Protein AF-0000000066991655 (afdb_homodimer)

pLDDT: mean 93.49, std 10.78, range [26.39, 98.94]

Nearest PDB structures (foldseek):
  6ypb-assembly1_A  TM=9.536E-01  e=1.084E-10  Rosa hybrid cultivar
  1vcd-assembly1_A  TM=8.031E-01  e=1.150E-08  Thermus thermophilus HB8
  1sz3-assembly1_B  TM=7.503E-01  e=1.222E-08  Deinococcus radiodurans
  1soi-assembly1_A-2  TM=7.439E-01  e=1.222E-08  Deinococcus radiodurans
  1sjy-assembly1_A-2  TM=7.226E-01  e=1.469E-08  Deinococcus radiodurans

Foldseek 3Di:
DPPPQADAFEKEFEFEAAPVGWGKWWAWADVLGQAIGGQIGGDDPPDDSQRRNQVSQCQAWVFRKGWDAFQDWFWFDPDPRYTYIYTYTYIYGPDNVDGTDGNDVNTTDDIDTGHPVRLVVLCVDVVSCSNHDRRVVRCCVVCVPNSVSD/DPPPQADAFEKEFEFEAAPVGWGKWWAWADVLGQAIGGQIGGDDPPDDSQRRNQVSQCQAWVFRKGWDAFQDWFWFDPDPRYTYIYTYTYIYTPDNVDGTDGNDVNTTDDIDTGHPVRLVVLCVDVVSCSNHDRRVVRCCVVCVPNSVSD

Solvent-accessible surface area (backbone atoms only — not comparable to full-atom values): 15926 Å² total; per-residue (Å²): 126,84,74,73,69,70,64,32,36,42,34,29,32,23,44,39,42,52,97,86,62,26,28,45,30,26,29,36,37,66,93,66,50,63,8,37,38,52,42,40,46,70,50,52,64,84,55,49,70,51,56,39,24,28,51,30,29,29,60,46,22,64,40,60,47,46,55,75,46,79,58,50,73,34,81,37,69,79,47,88,79,39,29,33,40,35,40,34,27,37,28,34,55,73,52,78,84,66,68,68,43,63,61,39,69,82,48,33,44,68,60,43,79,38,41,67,68,55,54,52,51,43,48,71,35,91,69,14,66,68,38,34,32,64,60,57,51,45,42,45,70,78,29,81,65,51,72,74,63,106,126,83,72,72,67,70,64,32,33,44,32,28,31,24,45,37,42,51,97,86,62,25,29,46,30,26,29,35,37,66,91,64,51,63,9,38,38,52,42,41,46,72,49,52,64,84,56,49,70,52,56,39,26,29,49,30,28,29,60,44,22,64,39,59,48,44,56,73,47,79,58,48,73,33,82,37,67,80,49,88,77,40,28,32,40,36,38,34,28,37,27,34,53,74,52,78,84,66,68,67,43,63,60,39,68,81,48,32,44,68,60,42,79,40,40,67,68,56,55,52,50,44,47,71,36,91,69,15,66,70,40,33,32,65,58,58,51,46,42,45,70,77,29,80,65,50,72,74,63,105

Secondary structure (DSSP, 8-state):
--------EEEEEEEEE-TTS-EEEEEE-STTTT-EE-SEEEPPTT--HHHHHHHHHHHHH---EEEEEEEEEEEEEEETTEEEEEEEEEEEESSTT-----S-TTTEEEEEEE-HHHHHHHHHSTTGGGGB-HHHHHHHHH-TTGGGG-/--------EEEEEEEEE-TTS-EEEEEE-STTTT-EE-SEEEPPTT--HHHHHHHHHHHHH---EEEEEEEEEEEEEEETTEEEEEEEEEEEESSTT-----S-TTTEEEEEEE-HHHHHHHHHSTTGGGGB-HHHHHHHHH-TTGGGG-

Structure (mmCIF, N/CA/C/O backbone):
data_AF-0000000066991655-model_v1
#
loop_
_entity.id
_entity.type
_entity.pdbx_description
1 polymer 'Nudix hydrolase 1'
#
loop_
_atom_site.group_PDB
_atom_site.id
_atom_site.type_symbol
_atom_site.label_atom_id
_atom_site.label_alt_id
_atom_site.label_comp_id
_atom_site.label_asym_id
_atom_site.label_entity_id
_atom_site.label_seq_id
_atom_site.pdbx_PDB_ins_code
_atom_site.Cartn_x
_atom_site.Cartn_y
_atom_site.Cartn_z
_atom_site.occupancy
_atom_site.B_iso_or_equiv
_atom_site.auth_seq_id
_atom_site.auth_comp_id
_atom_site.auth_asym_id
_atom_site.auth_atom_id
_atom_site.pdbx_PDB_model_num
ATOM 1 N N . MET A 1 1 ? 25.828 12.961 -13.18 1 26.47 1 MET A N 1
ATOM 2 C CA . MET A 1 1 ? 24.688 12.078 -13.469 1 26.47 1 MET A CA 1
ATOM 3 C C . MET A 1 1 ? 23.859 11.836 -12.211 1 26.47 1 MET A C 1
ATOM 5 O O . MET A 1 1 ? 24.359 11.312 -11.219 1 26.47 1 MET A O 1
ATOM 9 N N . THR A 1 2 ? 23 12.641 -11.727 1 36.84 2 THR A N 1
ATOM 10 C CA . THR A 1 2 ? 22.391 12.703 -10.406 1 36.84 2 THR A CA 1
ATOM 11 C C . THR A 1 2 ? 21.875 11.336 -9.984 1 36.84 2 THR A C 1
ATOM 13 O O . THR A 1 2 ? 21.016 10.75 -10.656 1 36.84 2 THR A O 1
ATOM 16 N N . ILE A 1 3 ? 22.625 10.484 -9.531 1 40.75 3 ILE A N 1
ATOM 17 C CA . ILE A 1 3 ? 22.422 9.109 -9.102 1 40.75 3 ILE A CA 1
ATOM 18 C C . ILE A 1 3 ? 21.031 8.969 -8.469 1 40.75 3 ILE A C 1
ATOM 20 O O . ILE A 1 3 ? 20.734 9.625 -7.469 1 40.75 3 ILE A O 1
ATOM 24 N N . GLN A 1 4 ? 20.094 8.977 -9.297 1 52.12 4 GLN A N 1
ATOM 25 C CA . GLN A 1 4 ? 18.75 8.828 -8.742 1 52.12 4 GLN A CA 1
ATOM 26 C C . GLN A 1 4 ? 18.688 7.641 -7.785 1 52.12 4 GLN A C 1
ATOM 28 O O . GLN A 1 4 ? 19.031 6.516 -8.148 1 52.12 4 GLN A O 1
ATOM 33 N N . SER A 1 5 ? 18.906 7.867 -6.523 1 66.25 5 SER A N 1
ATOM 34 C CA . SER A 1 5 ? 18.812 6.883 -5.449 1 66.25 5 SER A CA 1
ATOM 35 C C . SER A 1 5 ? 17.641 5.945 -5.652 1 66.25 5 SER A C 1
ATOM 37 O O . SER A 1 5 ? 16.609 6.352 -6.191 1 66.25 5 SER A O 1
ATOM 39 N N . PRO A 1 6 ? 17.953 4.699 -5.594 1 75.69 6 PRO A N 1
ATOM 40 C CA . PRO A 1 6 ? 16.859 3.734 -5.762 1 75.69 6 PRO A CA 1
ATOM 41 C C . PRO A 1 6 ? 15.625 4.102 -4.953 1 75.69 6 PRO A C 1
ATOM 43 O O . PRO A 1 6 ? 15.734 4.723 -3.893 1 75.69 6 PRO A O 1
ATOM 46 N N . ALA A 1 7 ? 14.609 3.98 -5.574 1 91.56 7 ALA A N 1
ATOM 47 C CA . ALA A 1 7 ? 13.344 4.254 -4.902 1 91.56 7 ALA A CA 1
ATOM 48 C C . ALA A 1 7 ? 12.578 2.961 -4.621 1 91.56 7 ALA A C 1
ATOM 50 O O . ALA A 1 7 ? 12.773 1.958 -5.312 1 91.56 7 ALA A O 1
ATOM 51 N N . VAL A 1 8 ? 11.82 2.996 -3.514 1 97.38 8 VAL A N 1
ATOM 52 C CA . VAL A 1 8 ? 10.922 1.884 -3.209 1 97.38 8 VAL A CA 1
ATOM 53 C C . VAL A 1 8 ? 9.891 1.733 -4.32 1 97.38 8 VAL A C 1
ATOM 55 O O . VAL A 1 8 ? 9.281 2.719 -4.754 1 97.38 8 VAL A O 1
ATOM 58 N N . ARG A 1 9 ? 9.711 0.5 -4.777 1 96.94 9 ARG A N 1
ATOM 59 C CA . ARG A 1 9 ? 8.781 0.218 -5.871 1 96.94 9 ARG A CA 1
ATOM 60 C C . ARG A 1 9 ? 7.504 -0.429 -5.348 1 96.94 9 ARG A C 1
ATOM 62 O O . ARG A 1 9 ? 7.43 -0.812 -4.18 1 96.94 9 ARG A O 1
ATOM 69 N N . VAL A 1 10 ? 6.508 -0.5 -6.23 1 98.62 10 VAL A N 1
ATOM 70 C CA . VAL A 1 10 ? 5.227 -1.085 -5.859 1 98.62 10 VAL A CA 1
ATOM 71 C C . VAL A 1 10 ? 4.965 -2.332 -6.703 1 98.62 10 VAL A C 1
ATOM 73 O O . VAL A 1 10 ? 5.023 -2.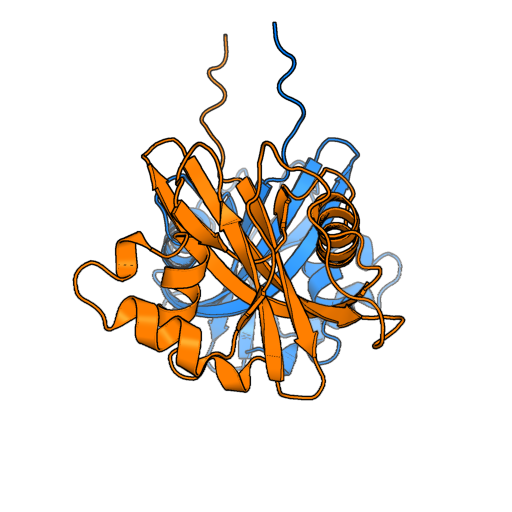281 -7.934 1 98.62 10 VAL A O 1
ATOM 76 N N . GLY A 1 11 ? 4.754 -3.436 -6.035 1 98.38 11 GLY A N 1
ATOM 77 C CA . GLY A 1 11 ? 4.27 -4.652 -6.672 1 98.38 11 GLY A CA 1
ATOM 78 C C . GLY A 1 11 ? 2.824 -4.965 -6.34 1 98.38 11 GLY A C 1
ATOM 79 O O . GLY A 1 11 ? 2.307 -4.523 -5.312 1 98.38 11 GLY A O 1
ATOM 80 N N . VAL A 1 12 ? 2.209 -5.691 -7.199 1 98.88 12 VAL A N 1
ATOM 81 C CA . VAL A 1 12 ? 0.844 -6.16 -6.988 1 98.88 12 VAL A CA 1
ATOM 82 C C . VAL A 1 12 ? 0.795 -7.684 -7.113 1 98.88 12 VAL A C 1
ATOM 84 O O . VAL A 1 12 ? 1.396 -8.258 -8.023 1 98.88 12 VAL A O 1
ATOM 87 N N . ALA A 1 13 ? 0.224 -8.305 -6.176 1 98.88 13 ALA A N 1
ATOM 88 C CA . ALA A 1 13 ? -0.054 -9.742 -6.203 1 98.88 13 ALA A CA 1
ATOM 89 C C . ALA A 1 13 ? -1.557 -10.008 -6.25 1 98.88 13 ALA A C 1
ATOM 91 O O . ALA A 1 13 ? -2.32 -9.43 -5.473 1 98.88 13 ALA A O 1
ATOM 92 N N . ALA A 1 14 ? -2.004 -10.812 -7.141 1 98.88 14 ALA A N 1
ATOM 93 C CA . ALA A 1 14 ? -3.414 -11.156 -7.301 1 98.88 14 ALA A CA 1
ATOM 94 C C . ALA A 1 14 ? -3.748 -12.461 -6.57 1 98.88 14 ALA A C 1
ATOM 96 O O . ALA A 1 14 ? -3.191 -13.516 -6.879 1 98.88 14 ALA A O 1
ATOM 97 N N . LEU A 1 15 ? -4.582 -12.383 -5.613 1 98.81 15 LEU A N 1
ATOM 98 C CA . LEU A 1 15 ? -5.117 -13.555 -4.93 1 98.81 15 LEU A CA 1
ATOM 99 C C . LEU A 1 15 ? -6.375 -14.062 -5.625 1 98.81 15 LEU A C 1
ATOM 101 O O . LEU A 1 15 ? -7.488 -13.68 -5.258 1 98.81 15 LEU A O 1
ATOM 105 N N . VAL A 1 16 ? -6.18 -14.891 -6.594 1 98.69 16 VAL A N 1
ATOM 106 C CA . VAL A 1 16 ? -7.293 -15.453 -7.352 1 98.69 16 VAL A CA 1
ATOM 107 C C . VAL A 1 16 ? -7.855 -16.672 -6.617 1 98.69 16 VAL A C 1
ATOM 109 O O . VAL A 1 16 ? -7.234 -17.734 -6.59 1 98.69 16 VAL A O 1
ATOM 112 N N . LYS A 1 17 ? -9.008 -16.5 -6.156 1 96.56 17 LYS A N 1
ATOM 113 C CA . LYS A 1 17 ? -9.609 -17.5 -5.285 1 96.56 17 LYS A CA 1
ATOM 114 C C . LYS A 1 17 ? -10.656 -18.312 -6.031 1 96.56 17 LYS A C 1
ATOM 116 O O . LYS A 1 17 ? -11.367 -17.797 -6.887 1 96.56 17 LYS A O 1
ATOM 121 N N . ASP A 1 18 ? -10.789 -19.609 -5.711 1 94.19 18 ASP A N 1
ATOM 122 C CA . ASP A 1 18 ? -11.875 -20.438 -6.242 1 94.19 18 ASP A CA 1
ATOM 123 C C . ASP A 1 18 ? -12.945 -20.688 -5.184 1 94.19 18 ASP A C 1
ATOM 125 O O . ASP A 1 18 ? -12.875 -20.141 -4.082 1 94.19 18 ASP A O 1
ATOM 129 N N . ALA A 1 19 ? -13.914 -21.484 -5.559 1 90.75 19 ALA A N 1
ATOM 130 C CA . ALA A 1 19 ? -15.078 -21.703 -4.703 1 90.75 19 ALA A CA 1
ATOM 131 C C . ALA A 1 19 ? -14.695 -22.469 -3.439 1 90.75 19 ALA A C 1
ATOM 133 O O . ALA A 1 19 ? -15.391 -22.391 -2.422 1 90.75 19 ALA A O 1
ATOM 134 N N . GLN A 1 20 ? -13.602 -23.188 -3.463 1 91.25 20 GLN A N 1
ATOM 135 C CA . GLN A 1 20 ? -13.164 -23.984 -2.318 1 91.25 20 GLN A CA 1
ATOM 136 C C . GLN A 1 20 ? -12.211 -23.188 -1.428 1 91.25 20 GLN A C 1
ATOM 138 O O . GLN A 1 20 ? -11.766 -23.688 -0.391 1 91.25 20 GLN A O 1
ATOM 143 N N . GLY A 1 21 ? -11.906 -21.984 -1.812 1 92.44 21 GLY A N 1
ATOM 144 C CA . GLY A 1 21 ? -11.031 -21.141 -1.015 1 92.44 21 GLY A CA 1
ATOM 145 C C . GLY A 1 21 ? -9.562 -21.297 -1.368 1 92.44 21 GLY A C 1
ATOM 146 O O . GLY A 1 21 ? -8.695 -20.75 -0.692 1 92.44 21 GLY A O 1
ATOM 147 N N . ARG A 1 22 ? -9.297 -22.062 -2.42 1 96.19 22 ARG A N 1
ATOM 148 C CA . ARG A 1 22 ? -7.914 -22.203 -2.859 1 96.19 22 ARG A CA 1
ATOM 149 C C . ARG A 1 22 ? -7.473 -21.016 -3.701 1 96.19 22 ARG A C 1
ATOM 151 O O . ARG A 1 22 ? -8.305 -20.297 -4.254 1 96.19 22 ARG A O 1
ATOM 158 N N . LEU A 1 23 ? -6.156 -20.828 -3.762 1 98.12 23 LEU A N 1
ATOM 159 C CA . LEU A 1 23 ? -5.578 -19.703 -4.484 1 98.12 23 LEU A CA 1
ATOM 160 C C . LEU A 1 23 ? -4.656 -20.188 -5.598 1 98.12 23 LEU A C 1
ATOM 162 O O . LEU A 1 23 ? -3.973 -21.203 -5.449 1 98.12 23 LEU A O 1
ATOM 166 N N . VAL A 1 24 ? -4.609 -19.438 -6.699 1 98.44 24 VAL A N 1
ATOM 167 C CA . VAL A 1 24 ? -3.689 -19.734 -7.793 1 98.44 24 VAL A CA 1
ATOM 168 C C . VAL A 1 24 ? -2.27 -19.344 -7.398 1 98.44 24 VAL A C 1
ATOM 170 O O . VAL A 1 24 ? -2.006 -18.172 -7.086 1 98.44 24 VAL A O 1
ATOM 173 N N . MET A 1 25 ? -1.39 -20.25 -7.445 1 98 25 MET A N 1
ATOM 174 C CA . MET A 1 25 ? 0.025 -20 -7.191 1 98 25 MET A CA 1
ATOM 175 C C . MET A 1 25 ? 0.9 -20.734 -8.195 1 98 25 MET A C 1
ATOM 177 O O . MET A 1 25 ? 0.491 -21.766 -8.742 1 98 25 MET A O 1
ATOM 181 N N . GLY A 1 26 ? 2.041 -20.156 -8.422 1 96.38 26 GLY A N 1
ATOM 182 C CA . GLY A 1 26 ? 3.049 -20.781 -9.266 1 96.38 26 GLY A CA 1
ATOM 183 C C . GLY A 1 26 ? 4.465 -20.562 -8.766 1 96.38 26 GLY A C 1
ATOM 184 O O . GLY A 1 26 ? 4.684 -19.781 -7.828 1 96.38 26 GLY A O 1
ATOM 185 N N . VAL A 1 27 ? 5.363 -21.281 -9.367 1 94.06 27 VAL A N 1
ATOM 186 C CA . VAL A 1 27 ? 6.766 -21.203 -8.977 1 94.06 27 VAL A CA 1
ATOM 187 C C . VAL A 1 27 ? 7.504 -20.219 -9.883 1 94.06 27 VAL A C 1
ATOM 189 O O . VAL A 1 27 ? 7.414 -20.312 -11.109 1 94.06 27 VAL A O 1
ATOM 192 N N . ARG A 1 28 ? 8.125 -19.266 -9.227 1 91.94 28 ARG A N 1
ATOM 193 C CA . ARG A 1 28 ? 8.922 -18.297 -9.969 1 91.94 28 ARG A CA 1
ATOM 194 C C . ARG A 1 28 ? 10.086 -18.969 -10.688 1 91.94 28 ARG A C 1
ATOM 196 O O . ARG A 1 28 ? 10.68 -19.922 -10.164 1 91.94 28 ARG A O 1
ATOM 203 N N . LYS A 1 29 ? 10.336 -18.359 -11.852 1 89.25 29 LYS A N 1
ATOM 204 C CA . LYS A 1 29 ? 11.57 -18.719 -12.547 1 89.25 29 LYS A CA 1
ATOM 205 C C . LYS A 1 29 ? 12.547 -17.547 -12.586 1 89.25 29 LYS A C 1
ATOM 207 O O . LYS A 1 29 ? 12.156 -16.406 -12.328 1 89.25 29 LYS A O 1
ATOM 212 N N . GLY A 1 30 ? 13.883 -17.828 -12.586 1 80.94 30 GLY A N 1
ATOM 213 C CA . GLY A 1 30 ? 14.875 -16.766 -12.555 1 80.94 30 GLY A CA 1
ATOM 214 C C . GLY A 1 30 ? 15.297 -16.375 -11.148 1 80.94 30 GLY A C 1
ATOM 215 O O . GLY A 1 30 ? 15.492 -17.25 -10.297 1 80.94 30 GLY A O 1
ATOM 216 N N . HIS A 1 31 ? 15.43 -14.93 -10.914 1 69.81 31 HIS A N 1
ATOM 217 C CA . HIS A 1 31 ? 15.781 -14.469 -9.578 1 69.81 31 HIS A CA 1
ATOM 218 C C . HIS A 1 31 ? 14.727 -14.891 -8.555 1 69.81 31 HIS A C 1
ATOM 220 O O . HIS A 1 31 ? 13.555 -14.547 -8.695 1 69.81 31 HIS A O 1
ATOM 226 N N . GLY A 1 32 ? 15.086 -15.664 -7.531 1 71.88 32 GLY A N 1
ATOM 227 C CA . GLY A 1 32 ? 14.164 -16.281 -6.594 1 71.88 32 GLY A CA 1
ATOM 228 C C . GLY A 1 32 ? 13.602 -17.594 -7.09 1 71.88 32 GLY A C 1
ATOM 229 O O . GLY A 1 32 ? 12.555 -18.047 -6.625 1 71.88 32 GLY A O 1
ATOM 230 N N . ALA A 1 33 ? 14.242 -18.125 -8.023 1 80 33 ALA A N 1
ATOM 231 C CA . ALA A 1 33 ? 13.805 -19.359 -8.664 1 80 33 ALA A CA 1
ATOM 232 C C . ALA A 1 33 ? 13.508 -20.453 -7.625 1 80 33 ALA A C 1
ATOM 234 O O . ALA A 1 33 ? 14.258 -20.594 -6.652 1 80 33 ALA A O 1
ATOM 235 N N . GLY A 1 34 ? 12.359 -21.016 -7.883 1 90.25 34 GLY A N 1
ATOM 236 C CA . GLY A 1 34 ? 11.953 -22.109 -7.02 1 90.25 34 GLY A CA 1
ATOM 237 C C . GLY A 1 34 ? 11.016 -21.672 -5.91 1 90.25 34 GLY A C 1
ATOM 238 O O . GLY A 1 34 ? 10.641 -22.484 -5.055 1 90.25 34 GLY A O 1
ATOM 239 N N . GLN A 1 35 ? 10.641 -20.406 -5.918 1 94.75 35 GLN A N 1
ATOM 240 C CA . GLN A 1 35 ? 9.773 -19.906 -4.859 1 94.75 35 GLN A CA 1
ATOM 241 C C . GLN A 1 35 ? 8.328 -19.781 -5.344 1 94.75 35 GLN A C 1
ATOM 243 O O . GLN A 1 35 ? 8.086 -19.344 -6.477 1 94.75 35 GLN A O 1
ATOM 248 N N . TRP A 1 36 ? 7.418 -20.188 -4.516 1 95.44 36 TRP A N 1
ATOM 249 C CA . TRP A 1 36 ? 5.996 -20.031 -4.809 1 95.44 36 TRP A CA 1
ATOM 250 C C . TRP A 1 36 ? 5.562 -18.578 -4.699 1 95.44 36 TRP A C 1
ATOM 252 O O . TRP A 1 36 ? 5.98 -17.875 -3.781 1 95.44 36 TRP A O 1
ATOM 262 N N . GLN A 1 37 ? 4.734 -18.203 -5.594 1 96.88 37 GLN A N 1
ATOM 263 C CA . GLN A 1 37 ? 4.207 -16.844 -5.598 1 96.88 37 GLN A CA 1
ATOM 264 C C . GLN A 1 37 ? 2.807 -16.797 -6.211 1 96.88 37 GLN A C 1
ATOM 266 O O . GLN A 1 37 ? 2.385 -17.75 -6.875 1 96.88 37 GLN A O 1
ATOM 271 N N . PHE A 1 38 ? 2.07 -15.727 -5.949 1 98.38 38 PHE A N 1
ATOM 272 C CA . PHE A 1 38 ? 0.827 -15.414 -6.648 1 98.38 38 PHE A CA 1
ATOM 273 C C . PHE A 1 38 ? 1.109 -14.758 -7.992 1 98.38 38 PHE A C 1
ATOM 275 O O . PHE A 1 38 ? 2.189 -14.203 -8.203 1 98.38 38 PHE A O 1
ATOM 282 N N . PRO A 1 39 ? 0.168 -14.883 -8.977 1 98.5 39 PRO A N 1
ATOM 283 C CA . PRO A 1 39 ? 0.319 -14.008 -10.141 1 98.5 39 PRO A CA 1
ATOM 284 C C . PRO A 1 39 ? 0.444 -12.531 -9.766 1 98.5 39 PRO A C 1
ATOM 286 O O . PRO A 1 39 ? -0.173 -12.086 -8.797 1 98.5 39 PRO A O 1
ATOM 289 N N . GLY A 1 40 ? 1.162 -11.812 -10.484 1 98.44 40 GLY A N 1
ATOM 290 C CA . GLY A 1 40 ? 1.353 -10.406 -10.164 1 98.44 40 GLY A CA 1
ATOM 291 C C . GLY A 1 40 ? 2.547 -9.789 -10.867 1 98.44 40 GLY A C 1
ATOM 292 O O . GLY A 1 40 ? 3.16 -10.422 -11.734 1 98.44 40 GLY A O 1
ATOM 293 N N . GLY A 1 41 ? 2.836 -8.562 -10.57 1 97.62 41 GLY A N 1
ATOM 294 C CA . GLY A 1 41 ? 3.924 -7.812 -11.18 1 97.62 41 GLY A CA 1
ATOM 295 C C . GLY A 1 41 ? 3.982 -6.367 -10.727 1 97.62 41 GLY A C 1
ATOM 296 O O . GLY A 1 41 ? 3.342 -5.992 -9.742 1 97.62 41 GLY A O 1
ATOM 297 N N . HIS A 1 42 ? 4.766 -5.637 -11.445 1 97.81 42 HIS A N 1
ATOM 298 C CA . HIS A 1 42 ? 4.949 -4.23 -11.102 1 97.81 42 HIS A CA 1
ATOM 299 C C . HIS A 1 42 ? 3.711 -3.412 -11.453 1 97.81 42 HIS A C 1
ATOM 301 O O . HIS A 1 42 ? 3.111 -3.609 -12.508 1 97.81 42 HIS A O 1
ATOM 307 N N . LEU A 1 43 ? 3.355 -2.504 -10.547 1 98.44 43 LEU A N 1
ATOM 308 C CA . LEU A 1 43 ? 2.352 -1.499 -10.875 1 98.44 43 LEU A CA 1
ATOM 309 C C . LEU A 1 43 ? 2.891 -0.514 -11.906 1 98.44 43 LEU A C 1
ATOM 311 O O . LEU A 1 43 ? 3.996 0.012 -11.758 1 98.44 43 LEU A O 1
ATOM 315 N N . GLU A 1 44 ? 2.162 -0.277 -12.953 1 97.56 44 GLU A N 1
ATOM 316 C CA . GLU A 1 44 ? 2.594 0.633 -14.008 1 97.56 44 GLU A CA 1
ATOM 317 C C . GLU A 1 44 ? 2.016 2.031 -13.797 1 97.56 44 GLU A C 1
ATOM 319 O O . GLU A 1 44 ? 0.939 2.184 -13.219 1 97.56 44 GLU A O 1
ATOM 324 N N . MET A 1 45 ? 2.691 2.984 -14.352 1 97.69 45 MET A N 1
ATOM 325 C CA . MET A 1 45 ? 2.262 4.375 -14.258 1 97.69 45 MET A CA 1
ATOM 326 C C . MET A 1 45 ? 0.839 4.543 -14.781 1 97.69 45 MET A C 1
ATOM 328 O O . MET A 1 45 ? 0.5 4.016 -15.844 1 97.69 45 MET A O 1
ATOM 332 N N . GLY A 1 46 ? -0.023 5.281 -13.969 1 97.75 46 GLY A N 1
ATOM 333 C CA . GLY A 1 46 ? -1.371 5.617 -14.398 1 97.75 46 GLY A CA 1
ATOM 334 C C . GLY A 1 46 ? -2.371 4.504 -14.156 1 97.75 46 GLY A C 1
ATOM 335 O O . GLY A 1 46 ? -3.58 4.707 -14.281 1 97.75 46 GLY A O 1
ATOM 336 N N . GLU A 1 47 ? -1.897 3.381 -13.727 1 97.38 47 GLU A N 1
ATOM 337 C CA . GLU A 1 47 ? -2.705 2.18 -13.531 1 97.38 47 GLU A CA 1
ATOM 338 C C . GLU A 1 47 ? -3.162 2.055 -12.078 1 97.38 47 GLU A C 1
ATOM 340 O O . GLU A 1 47 ? -2.412 2.377 -11.156 1 97.38 47 GLU A O 1
ATOM 345 N N . SER A 1 48 ? -4.48 1.655 -11.867 1 98.44 48 SER A N 1
ATOM 346 C CA . SER A 1 48 ? -4.863 1.28 -10.508 1 98.44 48 SER A CA 1
ATOM 347 C C . SER A 1 48 ? -4.305 -0.09 -10.133 1 98.44 48 SER A C 1
ATOM 349 O O . SER A 1 48 ? -3.99 -0.896 -11.016 1 98.44 48 SER A O 1
ATOM 351 N N . TYR A 1 49 ? -4.172 -0.326 -8.836 1 98.69 49 TYR A N 1
ATOM 352 C CA . TYR A 1 49 ? -3.66 -1.635 -8.438 1 98.69 49 TYR A CA 1
ATOM 353 C C . TYR A 1 49 ? -4.691 -2.725 -8.703 1 98.69 49 TYR A C 1
ATOM 355 O O . TYR A 1 49 ? -4.34 -3.9 -8.836 1 98.69 49 TYR A O 1
ATOM 363 N N . LEU A 1 50 ? -5.984 -2.418 -8.789 1 98.88 50 LEU A N 1
ATOM 364 C CA . LEU A 1 50 ? -6.984 -3.389 -9.219 1 98.88 50 LEU A CA 1
ATOM 365 C C . LEU A 1 50 ? -6.777 -3.771 -10.68 1 98.88 50 LEU A C 1
ATOM 367 O O . LEU A 1 50 ? -6.742 -4.957 -11.016 1 98.88 50 LEU A O 1
ATOM 371 N N . ALA A 1 51 ? -6.613 -2.777 -11.531 1 98.81 51 ALA A N 1
ATOM 372 C CA . ALA A 1 51 ? -6.367 -3.02 -12.945 1 98.81 51 ALA A CA 1
ATOM 373 C C . ALA A 1 51 ? -5.066 -3.791 -13.156 1 98.81 51 ALA A C 1
ATOM 375 O O . ALA A 1 51 ? -4.984 -4.652 -14.031 1 98.81 51 ALA A O 1
ATOM 376 N N . CYS A 1 52 ? -4.059 -3.426 -12.406 1 98.88 52 CYS A N 1
ATOM 377 C CA . CYS A 1 52 ? -2.783 -4.125 -12.477 1 98.88 52 CYS A CA 1
ATOM 378 C C . CYS A 1 52 ? -2.957 -5.609 -12.18 1 98.88 52 CYS A C 1
ATOM 380 O O . CYS A 1 52 ? -2.414 -6.461 -12.891 1 98.88 52 CYS A O 1
ATOM 382 N N . ALA A 1 53 ? -3.723 -5.938 -11.078 1 98.94 53 ALA A N 1
ATOM 383 C CA . ALA A 1 53 ? -3.975 -7.328 -10.719 1 98.94 53 ALA A CA 1
ATOM 384 C C . ALA A 1 53 ? -4.637 -8.086 -11.867 1 98.94 53 ALA A C 1
ATOM 386 O O . ALA A 1 53 ? -4.238 -9.203 -12.195 1 98.94 53 ALA A O 1
ATOM 387 N N . GLU A 1 54 ? -5.574 -7.457 -12.453 1 98.94 54 GLU A N 1
ATOM 388 C CA . GLU A 1 54 ? -6.289 -8.078 -13.562 1 98.94 54 GLU A CA 1
ATOM 389 C C . GLU A 1 54 ? -5.371 -8.273 -14.773 1 98.94 54 GLU A C 1
ATOM 391 O O . GLU A 1 54 ? -5.332 -9.359 -15.359 1 98.94 54 GLU A O 1
ATOM 396 N N . ARG A 1 55 ? -4.637 -7.223 -15.109 1 98.81 55 ARG A N 1
ATOM 397 C CA . ARG A 1 55 ? -3.74 -7.273 -16.266 1 98.81 55 ARG A CA 1
ATOM 398 C C . ARG A 1 55 ? -2.67 -8.344 -16.078 1 98.81 55 ARG A C 1
ATOM 400 O O . ARG A 1 55 ? -2.477 -9.195 -16.938 1 98.81 55 ARG A O 1
ATOM 407 N N . GLU A 1 56 ? -1.963 -8.32 -14.969 1 98.69 56 GLU A N 1
ATOM 408 C CA . GLU A 1 56 ? -0.876 -9.258 -14.703 1 98.69 56 GLU A CA 1
ATOM 409 C C . GLU A 1 56 ? -1.39 -10.695 -14.656 1 98.69 56 GLU A C 1
ATOM 411 O O . GLU A 1 56 ? -0.703 -11.617 -15.094 1 98.69 56 GLU A O 1
ATOM 416 N N . THR A 1 57 ? -2.578 -10.914 -14.039 1 98.81 57 THR A N 1
ATOM 417 C CA . THR A 1 57 ? -3.16 -12.258 -14 1 98.81 57 THR A CA 1
ATOM 418 C C . THR A 1 57 ? -3.414 -12.781 -15.414 1 98.81 57 THR A C 1
ATOM 420 O O . THR A 1 57 ? -3.08 -13.922 -15.727 1 98.81 57 THR A O 1
ATOM 423 N N . LEU A 1 58 ? -3.979 -11.906 -16.219 1 98.81 58 LEU A N 1
ATOM 424 C CA . LEU A 1 58 ? -4.234 -12.297 -17.609 1 98.81 58 LEU A CA 1
ATOM 425 C C . LEU A 1 58 ? -2.934 -12.609 -18.328 1 98.81 58 LEU A C 1
ATOM 427 O O . LEU A 1 58 ? -2.818 -13.641 -19 1 98.81 58 LEU A O 1
ATOM 431 N N . GLU A 1 59 ? -1.948 -11.742 -18.219 1 98.56 59 GLU A N 1
ATOM 432 C CA . GLU A 1 59 ? -0.667 -11.875 -18.906 1 98.56 59 GLU A CA 1
ATOM 433 C C . GLU A 1 59 ? 0.056 -13.148 -18.484 1 98.56 59 GLU A C 1
ATOM 435 O O . GLU A 1 59 ? 0.68 -13.812 -19.312 1 98.56 59 GLU A O 1
ATOM 440 N N . GLU A 1 60 ? -0.045 -13.5 -17.234 1 98.44 60 GLU A N 1
ATOM 441 C CA . GLU A 1 60 ? 0.791 -14.578 -16.719 1 98.44 60 GLU A CA 1
ATOM 442 C C . GLU A 1 60 ? 0.044 -15.906 -16.719 1 98.44 60 GLU A C 1
ATOM 444 O O . GLU A 1 60 ? 0.66 -16.969 -16.828 1 98.44 60 GLU A O 1
ATOM 449 N N . THR A 1 61 ? -1.331 -15.922 -16.625 1 98.56 61 THR A N 1
ATOM 450 C CA . THR A 1 61 ? -2.061 -17.156 -16.375 1 98.56 61 THR A CA 1
ATOM 451 C C . THR A 1 61 ? -3.137 -17.375 -17.438 1 98.56 61 THR A C 1
ATOM 453 O O . THR A 1 61 ? -3.732 -18.453 -17.516 1 98.56 61 THR A O 1
ATOM 456 N N . GLY A 1 62 ? -3.461 -16.328 -18.203 1 98.56 62 GLY A N 1
ATOM 457 C CA . GLY A 1 62 ? -4.547 -16.406 -19.172 1 98.56 62 GLY A CA 1
ATOM 458 C C . GLY A 1 62 ? -5.918 -16.25 -18.531 1 98.56 62 GLY A C 1
ATOM 459 O O . GLY A 1 62 ? -6.922 -16.172 -19.25 1 98.56 62 GLY A O 1
ATOM 460 N N . LEU A 1 63 ? -6.016 -16.172 -17.266 1 98.62 63 LEU A N 1
ATOM 461 C CA . LEU A 1 63 ? -7.297 -16.016 -16.578 1 98.62 63 LEU A CA 1
ATOM 462 C C . LEU A 1 63 ? -7.824 -14.586 -16.719 1 98.62 63 LEU A C 1
ATOM 464 O O . LEU A 1 63 ? -7.066 -13.625 -16.578 1 98.62 63 LEU A O 1
ATOM 468 N N . VAL A 1 64 ? -9.031 -14.5 -17.062 1 98.75 64 VAL A N 1
ATOM 469 C CA . VAL A 1 64 ? -9.734 -13.227 -16.953 1 98.75 64 VAL A CA 1
ATOM 470 C C . VAL A 1 64 ? -10.398 -13.133 -15.57 1 98.75 64 VAL A C 1
ATOM 472 O O . VAL A 1 64 ? -11.266 -13.938 -15.234 1 98.75 64 VAL A O 1
ATOM 475 N N . VAL A 1 65 ? -9.992 -12.164 -14.781 1 98.81 65 VAL A N 1
ATOM 476 C CA . VAL A 1 65 ? -10.492 -12.062 -13.414 1 98.81 65 VAL A CA 1
ATOM 477 C C . VAL A 1 65 ? -11.062 -10.672 -13.18 1 98.81 65 VAL A C 1
ATOM 479 O O . VAL A 1 65 ? -10.773 -9.734 -13.93 1 98.81 65 VAL A O 1
ATOM 482 N N . ARG A 1 66 ? -11.922 -10.609 -12.195 1 98.5 66 ARG A N 1
ATOM 483 C CA . ARG A 1 66 ? -12.367 -9.344 -11.625 1 98.5 66 ARG A CA 1
ATOM 484 C C . ARG A 1 66 ? -11.672 -9.07 -10.297 1 98.5 66 ARG A C 1
ATOM 486 O O . ARG A 1 66 ? -11.781 -9.859 -9.359 1 98.5 66 ARG A O 1
ATOM 493 N N . ALA A 1 67 ? -10.891 -8.031 -10.227 1 98.75 67 ALA A N 1
ATOM 494 C CA . ALA A 1 67 ? -10.305 -7.605 -8.961 1 98.75 67 ALA A CA 1
ATOM 495 C C . ALA A 1 67 ? -11.359 -7.012 -8.039 1 98.75 67 ALA A C 1
ATOM 497 O O . ALA A 1 67 ? -12.148 -6.156 -8.453 1 98.75 67 ALA A O 1
ATOM 498 N N . GLU A 1 68 ? -11.383 -7.434 -6.824 1 98.12 68 GLU A N 1
ATOM 499 C CA . GLU A 1 68 ? -12.461 -7.039 -5.918 1 98.12 68 GLU A CA 1
ATOM 500 C C . GLU A 1 68 ? -11.984 -5.984 -4.926 1 98.12 68 GLU A C 1
ATOM 502 O O . GLU A 1 68 ? -12.625 -4.941 -4.766 1 98.12 68 GLU A O 1
ATOM 507 N N . LYS A 1 69 ? -10.938 -6.238 -4.227 1 97.94 69 LYS A N 1
ATOM 508 C CA . LYS A 1 69 ? -10.492 -5.305 -3.197 1 97.94 69 LYS A CA 1
ATOM 509 C C . LYS A 1 69 ? -9.047 -5.582 -2.793 1 97.94 69 LYS A C 1
ATOM 511 O O . LYS A 1 69 ? -8.547 -6.699 -2.963 1 97.94 69 LYS A O 1
ATOM 516 N N . LEU A 1 70 ? -8.359 -4.578 -2.303 1 98.69 70 LEU A N 1
ATOM 517 C CA . LEU A 1 70 ? -7.078 -4.711 -1.617 1 98.69 70 LEU A CA 1
ATOM 518 C C . LEU A 1 70 ? -7.258 -5.359 -0.248 1 98.69 70 LEU A C 1
ATOM 520 O O . LEU A 1 70 ? -8.078 -4.906 0.553 1 98.69 70 LEU A O 1
ATOM 524 N N . VAL A 1 71 ? -6.441 -6.379 0.078 1 98.19 71 VAL A N 1
ATOM 525 C CA . VAL A 1 71 ? -6.73 -7.086 1.321 1 98.19 71 VAL A CA 1
ATOM 526 C C . VAL A 1 71 ? -5.512 -7.039 2.238 1 98.19 71 VAL A C 1
ATOM 528 O O . VAL A 1 71 ? -5.613 -7.312 3.436 1 98.19 71 VAL A O 1
ATOM 531 N N . ALA A 1 72 ? -4.41 -6.719 1.734 1 98.56 72 ALA A N 1
ATOM 532 C CA . ALA A 1 72 ? -3.199 -6.668 2.551 1 98.56 72 ALA A CA 1
ATOM 533 C C . ALA A 1 72 ? -2.094 -5.887 1.845 1 98.56 72 ALA A C 1
ATOM 535 O O . ALA A 1 72 ? -2.137 -5.699 0.626 1 98.56 72 ALA A O 1
ATOM 536 N N . VAL A 1 73 ? -1.168 -5.398 2.576 1 98.88 73 VAL A N 1
ATOM 537 C CA . VAL A 1 73 ? 0.05 -4.742 2.109 1 98.88 73 VAL A CA 1
ATOM 538 C C . VAL A 1 73 ? 1.258 -5.305 2.855 1 98.88 73 VAL A C 1
ATOM 540 O O . VAL A 1 73 ? 1.207 -5.5 4.074 1 98.88 73 VAL A O 1
ATOM 543 N N . THR A 1 74 ? 2.301 -5.625 2.16 1 98.75 74 THR A N 1
ATOM 544 C CA . THR A 1 74 ? 3.527 -6.039 2.832 1 98.75 74 THR A CA 1
ATOM 545 C C . THR A 1 74 ? 4.684 -5.117 2.465 1 98.75 74 THR A C 1
ATOM 547 O O . THR A 1 74 ? 4.668 -4.48 1.408 1 98.75 74 THR A O 1
ATOM 550 N N . ASN A 1 75 ? 5.586 -4.941 3.336 1 98.75 75 ASN A N 1
ATOM 551 C CA . ASN A 1 75 ? 6.871 -4.27 3.178 1 98.75 75 ASN A CA 1
ATOM 552 C C . ASN A 1 75 ? 7.996 -5.27 2.914 1 98.75 75 ASN A C 1
ATOM 554 O O . ASN A 1 75 ? 8.375 -6.027 3.805 1 98.75 75 ASN A O 1
ATOM 558 N N . ASP A 1 76 ? 8.586 -5.277 1.692 1 98.31 76 ASP A N 1
ATOM 559 C CA . ASP A 1 76 ? 9.453 -6.367 1.264 1 98.31 76 ASP A CA 1
ATOM 560 C C . ASP A 1 76 ? 10.828 -5.852 0.865 1 98.31 76 ASP A C 1
ATOM 562 O O . ASP A 1 76 ? 11.016 -5.344 -0.244 1 98.31 76 ASP A O 1
ATOM 566 N N . VAL A 1 77 ? 11.789 -6.012 1.74 1 97.81 77 VAL A N 1
ATOM 567 C CA . VAL A 1 77 ? 13.164 -5.598 1.487 1 97.81 77 VAL A CA 1
ATOM 568 C C . VAL A 1 77 ? 13.984 -6.797 1.019 1 97.81 77 VAL A C 1
ATOM 570 O O . VAL A 1 77 ? 14.375 -7.641 1.827 1 97.81 77 VAL A O 1
ATOM 573 N N . PHE A 1 78 ? 14.289 -6.855 -0.273 1 95.56 78 PHE A N 1
ATOM 574 C CA . PHE A 1 78 ? 15.039 -7.965 -0.852 1 95.56 78 PHE A CA 1
ATOM 575 C C . PHE A 1 78 ? 16.531 -7.75 -0.683 1 95.56 78 PHE A C 1
ATOM 577 O O . PHE A 1 78 ? 17.297 -8.703 -0.502 1 95.56 78 PHE A O 1
ATOM 584 N N . SER A 1 79 ? 16.969 -6.574 -0.846 1 95.06 79 SER A N 1
ATOM 585 C CA . SER A 1 79 ? 18.344 -6.137 -0.699 1 95.06 79 SER A CA 1
ATOM 586 C C . SER A 1 79 ? 18.422 -4.641 -0.409 1 95.06 79 SER A C 1
ATOM 588 O O . SER A 1 79 ? 17.391 -3.971 -0.291 1 95.06 79 SER A O 1
ATOM 590 N N . ALA A 1 80 ? 19.547 -4.102 -0.333 1 93.81 80 ALA A N 1
ATOM 591 C CA . ALA A 1 80 ? 19.734 -2.682 -0.051 1 93.81 80 ALA A CA 1
ATOM 592 C C . ALA A 1 80 ? 19.188 -1.818 -1.186 1 93.81 80 ALA A C 1
ATOM 594 O O . ALA A 1 80 ? 18.797 -0.669 -0.967 1 93.81 80 ALA A O 1
ATOM 595 N N . SER A 1 81 ? 19.141 -2.352 -2.383 1 94 81 SER A N 1
ATOM 596 C CA . SER A 1 81 ? 18.734 -1.557 -3.537 1 94 81 SER A CA 1
ATOM 597 C C . SER A 1 81 ? 17.406 -2.039 -4.094 1 94 81 SER A C 1
ATOM 599 O O . SER A 1 81 ? 16.953 -1.561 -5.137 1 94 81 SER A O 1
ATOM 601 N N . ARG A 1 82 ? 16.844 -3.043 -3.459 1 95.88 82 ARG A N 1
ATOM 602 C CA . ARG A 1 82 ? 15.586 -3.596 -3.945 1 95.88 82 ARG A CA 1
ATOM 603 C C . ARG A 1 82 ? 14.555 -3.693 -2.822 1 95.88 82 ARG A C 1
ATOM 605 O O . ARG A 1 82 ? 14.633 -4.594 -1.984 1 95.88 82 ARG A O 1
ATOM 612 N N . HIS A 1 83 ? 13.664 -2.811 -2.795 1 97.88 83 HIS A N 1
ATOM 613 C CA . HIS A 1 83 ? 12.609 -2.668 -1.793 1 97.88 83 HIS A CA 1
ATOM 614 C C . HIS A 1 83 ? 11.25 -2.451 -2.447 1 97.88 83 HIS A C 1
ATOM 616 O O . HIS A 1 83 ? 11.109 -1.604 -3.33 1 97.88 83 HIS A O 1
ATOM 622 N N . TYR A 1 84 ? 10.328 -3.365 -2.053 1 98.12 84 TYR A N 1
ATOM 623 C CA . TYR A 1 84 ? 8.984 -3.273 -2.611 1 98.12 84 TYR A CA 1
ATOM 624 C C . TYR A 1 84 ? 7.941 -3.123 -1.508 1 98.12 84 TYR A C 1
ATOM 626 O O . TYR A 1 84 ? 8.086 -3.695 -0.426 1 98.12 84 TYR A O 1
ATOM 634 N N . VAL A 1 85 ? 6.969 -2.31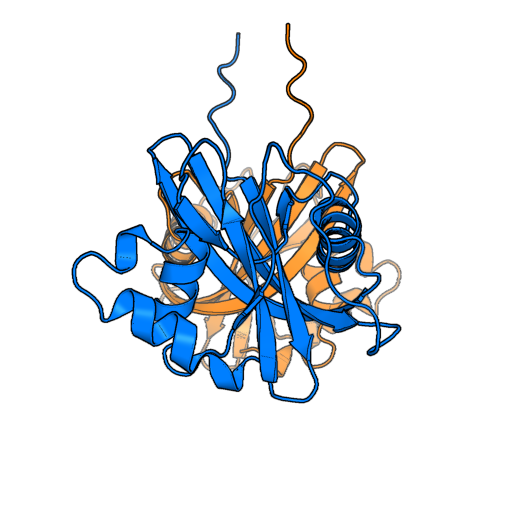1 -1.771 1 98.81 85 VAL A N 1
ATOM 635 C CA . VAL A 1 85 ? 5.66 -2.484 -1.154 1 98.81 85 VAL A CA 1
ATOM 636 C C . VAL A 1 85 ? 4.766 -3.324 -2.064 1 98.81 85 VAL A C 1
ATOM 638 O O . VAL A 1 85 ? 4.578 -2.992 -3.238 1 98.81 85 VAL A O 1
ATOM 641 N N . THR A 1 86 ? 4.273 -4.434 -1.559 1 98.88 86 THR A N 1
ATOM 642 C CA . THR A 1 86 ? 3.426 -5.309 -2.363 1 98.88 86 THR A CA 1
ATOM 643 C C . THR A 1 86 ? 1.968 -5.199 -1.93 1 98.88 86 THR A C 1
ATOM 645 O O . THR A 1 86 ? 1.657 -5.312 -0.742 1 98.88 86 THR A O 1
ATOM 648 N N . LEU A 1 87 ? 1.114 -4.887 -2.848 1 98.94 87 LEU A N 1
ATOM 649 C CA . LEU A 1 87 ? -0.328 -4.824 -2.641 1 98.94 87 LEU A CA 1
ATOM 650 C C . LEU A 1 87 ? -0.99 -6.141 -3.029 1 98.94 87 LEU A C 1
ATOM 652 O O . LEU A 1 87 ? -0.867 -6.59 -4.172 1 98.94 87 LEU A O 1
ATOM 656 N N . PHE A 1 88 ? -1.63 -6.82 -2.09 1 98.94 88 PHE A N 1
ATOM 657 C CA . PHE A 1 88 ? -2.348 -8.062 -2.357 1 98.94 88 PHE A CA 1
ATOM 658 C C . PHE A 1 88 ? -3.814 -7.781 -2.666 1 98.94 88 PHE A C 1
ATOM 660 O O . PHE A 1 88 ? -4.539 -7.234 -1.831 1 98.94 88 PHE A O 1
ATOM 667 N N . VAL A 1 89 ? -4.227 -8.164 -3.82 1 98.94 89 VAL A N 1
ATOM 668 C CA . VAL A 1 89 ? -5.566 -7.859 -4.312 1 98.94 89 VAL A CA 1
ATOM 669 C C . VAL A 1 89 ? -6.367 -9.148 -4.461 1 98.94 89 VAL A C 1
ATOM 671 O O . VAL A 1 89 ? -5.941 -10.078 -5.156 1 98.94 89 VAL A O 1
ATOM 674 N N . LEU A 1 90 ? -7.504 -9.188 -3.846 1 98.75 90 LEU A N 1
ATOM 675 C CA . LEU A 1 90 ? -8.406 -10.32 -3.996 1 98.75 90 LEU A CA 1
ATOM 676 C C . LEU A 1 90 ? -9.125 -10.273 -5.344 1 98.75 90 LEU A C 1
ATOM 678 O O . LEU A 1 90 ? -9.648 -9.227 -5.734 1 98.75 90 LEU A O 1
ATOM 682 N N . CYS A 1 91 ? -9.062 -11.398 -6 1 98.69 91 CYS A N 1
ATOM 683 C CA . CYS A 1 91 ? -9.664 -11.492 -7.324 1 98.69 91 CYS A CA 1
ATOM 684 C C . CYS A 1 91 ? -10.547 -12.734 -7.438 1 98.69 91 CYS A C 1
ATOM 686 O O . CYS A 1 91 ? -10.352 -13.703 -6.703 1 98.69 91 CYS A O 1
ATOM 688 N N . ARG A 1 92 ? -11.445 -12.625 -8.406 1 97.19 92 ARG A N 1
ATOM 689 C CA . ARG A 1 92 ? -12.273 -13.773 -8.758 1 97.19 92 ARG A CA 1
ATOM 690 C C . ARG A 1 92 ? -12.328 -13.969 -10.266 1 97.19 92 ARG A C 1
ATOM 692 O O . ARG A 1 92 ? -12.391 -13 -11.023 1 97.19 92 ARG A O 1
ATOM 699 N N . ARG A 1 93 ? -12.328 -15.203 -10.672 1 97.94 93 ARG A N 1
ATOM 700 C CA . ARG A 1 93 ? -12.453 -15.492 -12.102 1 97.94 93 ARG A CA 1
ATOM 701 C C . ARG A 1 93 ? -13.812 -15.047 -12.625 1 97.94 93 ARG A C 1
ATOM 703 O O . ARG A 1 93 ? -14.836 -15.234 -11.969 1 97.94 93 ARG A O 1
ATOM 710 N N . VAL A 1 94 ? -13.844 -14.438 -13.789 1 97.5 94 VAL A N 1
ATOM 711 C CA . VAL A 1 94 ? -15.094 -14.086 -14.453 1 97.5 94 VAL A CA 1
ATOM 712 C C . VAL A 1 94 ? -15.828 -15.359 -14.875 1 97.5 94 VAL A C 1
ATOM 714 O O . VAL A 1 94 ? -17.047 -15.438 -14.766 1 97.5 94 VAL A O 1
ATOM 717 N N . ASP A 1 95 ? -15.102 -16.297 -15.422 1 96.69 95 ASP A N 1
ATOM 718 C CA . ASP A 1 95 ? -15.57 -17.641 -15.758 1 96.69 95 ASP A CA 1
ATOM 719 C C . ASP A 1 95 ? -14.898 -18.688 -14.875 1 96.69 95 ASP A C 1
ATOM 721 O O . ASP A 1 95 ? -13.734 -19.031 -15.086 1 96.69 95 ASP A O 1
ATOM 725 N N . GLU A 1 96 ? -15.672 -19.234 -14.016 1 95 96 GLU A N 1
ATOM 726 C CA . GLU A 1 96 ? -15.141 -20.125 -12.992 1 95 96 GLU A CA 1
ATOM 727 C C . GLU A 1 96 ? -14.633 -21.438 -13.617 1 95 96 GLU A C 1
ATOM 729 O O . GLU A 1 96 ? -13.891 -22.188 -12.984 1 95 96 GLU A O 1
ATOM 734 N N . SER A 1 97 ? -15.023 -21.719 -14.742 1 95.44 97 SER A N 1
ATOM 735 C CA . SER A 1 97 ? -14.602 -22.969 -15.383 1 95.44 97 SER A CA 1
ATOM 736 C C . SER A 1 97 ? -13.211 -22.828 -16 1 95.44 97 SER A C 1
ATOM 738 O O . SER A 1 97 ? -12.586 -23.828 -16.344 1 95.44 97 SER A O 1
ATOM 740 N N . GLN A 1 98 ? -12.734 -21.562 -16.156 1 96.62 98 GLN A N 1
ATOM 741 C CA . GLN A 1 98 ? -11.414 -21.344 -16.734 1 96.62 98 GLN A CA 1
ATOM 742 C C . GLN A 1 98 ? -10.312 -21.797 -15.781 1 96.62 98 GLN A C 1
ATOM 744 O O . GLN A 1 98 ? -10.391 -21.547 -14.57 1 96.62 98 GLN A O 1
ATOM 749 N N . GLU A 1 99 ? -9.32 -22.375 -16.375 1 97.56 99 GLU A N 1
ATOM 750 C CA . GLU A 1 99 ? -8.156 -22.812 -15.602 1 97.56 99 GLU A CA 1
ATOM 751 C C . GLU A 1 99 ? -6.906 -22.047 -16.016 1 97.56 99 GLU A C 1
ATOM 753 O O . GLU A 1 99 ? -6.75 -21.672 -17.188 1 97.56 99 GLU A O 1
ATOM 758 N N . PRO A 1 100 ? -6.062 -21.781 -14.992 1 98.19 100 PRO A N 1
ATOM 759 C CA . PRO A 1 100 ? -4.859 -21.031 -15.336 1 98.19 100 PRO A CA 1
ATOM 760 C C . PRO A 1 100 ? -3.916 -21.812 -16.25 1 98.19 100 PRO A C 1
ATOM 762 O O . PRO A 1 100 ? -3.795 -23.031 -16.125 1 98.19 100 PRO A O 1
ATOM 765 N N . LYS A 1 101 ? -3.225 -2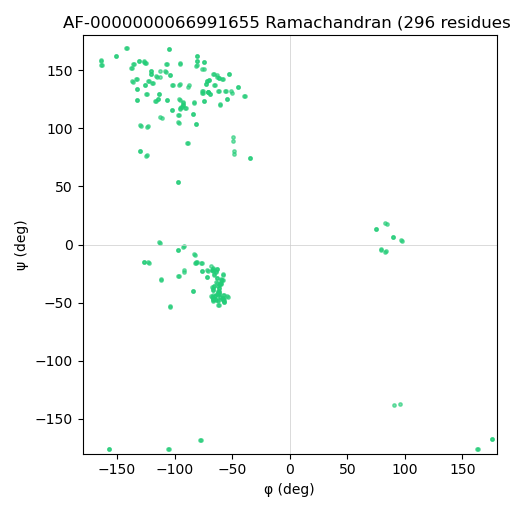1.125 -17.125 1 97.94 101 LYS A N 1
ATOM 766 C CA . LYS A 1 101 ? -2.205 -21.656 -18.031 1 97.94 101 LYS A CA 1
ATOM 767 C C . LYS A 1 101 ? -0.893 -20.891 -17.875 1 97.94 101 LYS A C 1
ATOM 769 O O . LYS A 1 101 ? -0.888 -19.734 -17.453 1 97.94 101 LYS A O 1
ATOM 774 N N . VAL A 1 102 ? 0.154 -21.516 -18.234 1 97.81 102 VAL A N 1
ATOM 775 C CA . VAL A 1 102 ? 1.445 -20.844 -18.234 1 97.81 102 VAL A CA 1
ATOM 776 C C . VAL A 1 102 ? 1.602 -20.016 -19.5 1 97.81 102 VAL A C 1
ATOM 778 O O . VAL A 1 102 ? 1.954 -20.531 -20.562 1 97.81 102 VAL A O 1
ATOM 781 N N . MET A 1 103 ? 1.436 -18.688 -19.359 1 97.94 103 MET A N 1
ATOM 782 C CA . MET A 1 103 ? 1.485 -17.828 -20.516 1 97.94 103 MET A CA 1
ATOM 783 C C . MET A 1 103 ? 2.898 -17.297 -20.75 1 97.94 103 MET A C 1
ATOM 785 O O . MET A 1 103 ? 3.223 -16.828 -21.844 1 97.94 103 MET A O 1
ATOM 789 N N . GLU A 1 104 ? 3.723 -17.297 -19.672 1 95.94 104 GLU A N 1
ATOM 790 C CA . GLU A 1 104 ? 5.113 -16.859 -19.703 1 95.94 104 GLU A CA 1
ATOM 791 C C . GLU A 1 104 ? 6.051 -17.938 -19.188 1 95.94 104 GLU A C 1
ATOM 793 O O . GLU A 1 104 ? 6.629 -17.797 -18.109 1 95.94 104 GLU A O 1
ATOM 798 N N . PRO A 1 105 ? 6.316 -18.922 -19.953 1 94.5 105 PRO A N 1
ATOM 799 C CA . PRO A 1 105 ? 7.047 -20.109 -19.5 1 94.5 105 PRO A CA 1
ATOM 800 C C . PRO A 1 105 ? 8.477 -19.781 -19.062 1 94.5 105 PRO A C 1
ATOM 802 O O . PRO A 1 105 ? 9.07 -20.547 -18.281 1 94.5 105 PRO A O 1
ATOM 805 N N . GLU A 1 106 ? 9.008 -18.734 -19.484 1 92.88 106 GLU A N 1
ATOM 806 C CA . GLU A 1 106 ? 10.367 -18.359 -19.109 1 92.88 106 GLU A CA 1
ATOM 807 C C . GLU A 1 106 ? 10.398 -17.688 -17.734 1 92.88 106 GLU A C 1
ATOM 809 O O . GLU A 1 106 ? 11.453 -17.594 -17.109 1 92.88 106 GLU A O 1
ATOM 814 N N . LYS A 1 107 ? 9.266 -17.25 -17.234 1 92.12 107 LYS A N 1
ATOM 815 C CA . LYS A 1 107 ? 9.211 -16.484 -16 1 92.12 107 LYS A CA 1
ATOM 816 C C . LYS A 1 107 ? 8.531 -17.266 -14.891 1 92.12 107 LYS A C 1
ATOM 818 O O . LYS A 1 107 ? 8.805 -17.047 -13.711 1 92.12 107 LYS A O 1
ATOM 823 N N . CYS A 1 108 ? 7.613 -18.125 -15.32 1 92.5 108 CYS A N 1
ATOM 824 C CA . CYS A 1 108 ? 6.805 -18.812 -14.312 1 92.5 108 CYS A CA 1
ATOM 825 C C . CYS A 1 108 ? 6.637 -20.281 -14.656 1 92.5 108 CYS A C 1
ATOM 827 O O . CYS A 1 108 ? 6.469 -20.641 -15.82 1 92.5 108 CYS A O 1
ATOM 829 N N . GLY A 1 109 ? 6.707 -21.172 -13.555 1 93.25 109 GLY A N 1
ATOM 830 C CA . GLY A 1 109 ? 6.328 -22.562 -13.695 1 93.25 109 GLY A CA 1
ATOM 831 C C . GLY A 1 109 ? 4.828 -22.781 -13.711 1 93.25 109 GLY A C 1
ATOM 832 O O . GLY A 1 109 ? 4.059 -21.828 -13.883 1 93.25 109 GLY A O 1
ATOM 833 N N . PRO A 1 110 ? 4.488 -24.016 -13.586 1 95.06 110 PRO A N 1
ATOM 834 C CA . PRO A 1 110 ? 3.059 -24.312 -13.633 1 95.06 110 PRO A CA 1
ATOM 835 C C . PRO A 1 110 ? 2.271 -23.641 -12.516 1 95.06 110 PRO A C 1
ATOM 837 O O . PRO A 1 110 ? 2.773 -23.5 -11.391 1 95.06 110 PRO A O 1
ATOM 840 N N . TRP A 1 111 ? 1.078 -23.219 -12.867 1 97.56 111 TRP A N 1
ATOM 841 C CA . TRP A 1 111 ? 0.138 -22.672 -11.891 1 97.56 111 TRP A CA 1
ATOM 842 C C . TRP A 1 111 ? -0.702 -23.781 -11.266 1 97.56 111 TRP A C 1
ATOM 844 O O . TRP A 1 111 ? -1.158 -24.688 -11.961 1 97.56 111 TRP A O 1
ATOM 854 N N . CYS A 1 112 ? -0.882 -23.703 -9.938 1 96.44 112 CYS A N 1
ATOM 855 C CA . CYS A 1 112 ? -1.668 -24.688 -9.211 1 96.44 112 CYS A CA 1
ATOM 856 C C . CYS A 1 112 ? -2.586 -24.016 -8.195 1 96.44 112 CYS A C 1
ATOM 858 O O . CYS A 1 112 ? -2.361 -22.875 -7.816 1 96.44 112 CYS A O 1
ATOM 860 N N . TRP A 1 113 ? -3.65 -24.719 -7.879 1 97.56 113 TRP A N 1
ATOM 861 C CA . TRP A 1 113 ? -4.52 -24.297 -6.785 1 97.56 113 TRP A CA 1
ATOM 862 C C . TRP A 1 113 ? -3.973 -24.766 -5.441 1 97.56 113 TRP A C 1
ATOM 864 O O . TRP A 1 113 ? -3.742 -25.969 -5.238 1 97.56 113 TRP A O 1
ATOM 874 N N . LYS A 1 114 ? -3.74 -23.844 -4.559 1 96.75 114 LYS A N 1
ATOM 875 C CA . LYS A 1 114 ? -3.232 -24.156 -3.227 1 96.75 114 LYS A CA 1
ATOM 876 C C . LYS A 1 114 ? -4.125 -23.562 -2.141 1 96.75 114 LYS A C 1
ATOM 878 O O . LYS A 1 114 ? -4.602 -22.422 -2.273 1 96.75 114 LYS A O 1
ATOM 883 N N . SER A 1 115 ? -4.371 -24.375 -1.078 1 96.75 115 SER A N 1
ATOM 884 C CA . SER A 1 115 ? -5.02 -23.812 0.104 1 96.75 115 SER A CA 1
ATOM 885 C C . SER A 1 115 ? -4.02 -23.078 0.987 1 96.75 115 SER A C 1
ATOM 887 O O . SER A 1 115 ? -2.811 -23.25 0.85 1 96.75 115 SER A O 1
ATOM 889 N N . TRP A 1 116 ? -4.566 -22.234 1.87 1 96.38 116 TRP A N 1
ATOM 890 C CA . TRP A 1 116 ? -3.682 -21.578 2.828 1 96.38 116 TRP A CA 1
ATOM 891 C C . TRP A 1 116 ? -2.973 -22.594 3.705 1 96.38 116 TRP A C 1
ATOM 893 O O . TRP A 1 116 ? -1.824 -22.406 4.105 1 96.38 116 TRP A O 1
ATOM 903 N N . SER A 1 117 ? -3.688 -23.688 3.979 1 94.88 117 SER A N 1
ATOM 904 C CA . SER A 1 117 ? -3.064 -24.766 4.73 1 94.88 117 SER A CA 1
ATOM 905 C C . SER A 1 117 ? -1.861 -25.344 3.988 1 94.88 117 SER A C 1
ATOM 907 O O . SER A 1 117 ? -0.83 -25.625 4.598 1 94.88 117 SER A O 1
ATOM 909 N N . ASP A 1 118 ? -1.979 -25.531 2.695 1 93.69 118 ASP A N 1
ATOM 910 C CA . ASP A 1 118 ? -0.864 -25.984 1.871 1 93.69 118 ASP A CA 1
ATOM 911 C C . ASP A 1 118 ? 0.315 -25.016 1.962 1 93.69 118 ASP A C 1
ATOM 913 O O . ASP A 1 118 ? 1.461 -25.438 2.125 1 93.69 118 ASP A O 1
ATOM 917 N N . VAL A 1 119 ? 0.045 -23.766 1.844 1 93.81 119 VAL A N 1
ATOM 918 C CA . VAL A 1 119 ? 1.076 -22.734 1.833 1 93.81 119 VAL A CA 1
ATOM 919 C C . VAL A 1 119 ? 1.793 -22.703 3.182 1 93.81 119 VAL A C 1
ATOM 921 O O . VAL A 1 119 ? 3.023 -22.656 3.236 1 93.81 119 VAL A O 1
ATOM 924 N N . LYS A 1 120 ? 1.043 -22.703 4.234 1 93.31 120 LYS A N 1
ATOM 925 C CA . LYS A 1 120 ? 1.606 -22.703 5.582 1 93.31 120 LYS A CA 1
ATOM 926 C C . LYS A 1 120 ? 2.455 -23.953 5.828 1 93.31 120 LYS A C 1
ATOM 928 O O . LYS A 1 120 ? 3.463 -23.891 6.535 1 93.31 120 LYS A O 1
ATOM 933 N N . ALA A 1 121 ? 2.027 -25.047 5.25 1 91.69 121 ALA A N 1
ATOM 934 C CA . ALA A 1 121 ? 2.779 -26.281 5.395 1 91.69 121 ALA A CA 1
ATOM 935 C C . ALA A 1 121 ? 4.16 -26.172 4.754 1 91.69 121 ALA A C 1
ATOM 937 O O . ALA A 1 121 ? 5.125 -26.766 5.23 1 91.69 121 ALA A O 1
ATOM 938 N N . VAL A 1 122 ? 4.25 -25.406 3.705 1 89.19 122 VAL A N 1
ATOM 939 C CA . VAL A 1 122 ? 5.535 -25.188 3.043 1 89.19 122 VAL A CA 1
ATOM 940 C C . VAL A 1 122 ? 6.496 -24.484 4 1 89.19 122 VAL A C 1
ATOM 942 O O . VAL A 1 122 ? 7.668 -24.859 4.094 1 89.19 122 VAL A O 1
ATOM 945 N N . ILE A 1 123 ? 6.039 -23.469 4.75 1 85.44 123 ILE A N 1
ATOM 946 C CA . ILE A 1 123 ? 6.855 -22.688 5.68 1 85.44 123 ILE A CA 1
ATOM 947 C C . ILE A 1 123 ? 7.289 -23.578 6.848 1 85.44 123 ILE A C 1
ATOM 949 O O . ILE A 1 123 ? 8.375 -23.391 7.406 1 85.44 123 ILE A O 1
ATOM 953 N N . ALA A 1 124 ? 6.375 -24.453 7.23 1 84.44 124 ALA A N 1
ATOM 954 C CA . ALA A 1 124 ? 6.621 -25.297 8.391 1 84.44 124 ALA A CA 1
ATOM 955 C C . ALA A 1 124 ? 7.758 -26.281 8.117 1 84.44 124 ALA A C 1
ATOM 957 O O . ALA A 1 124 ? 8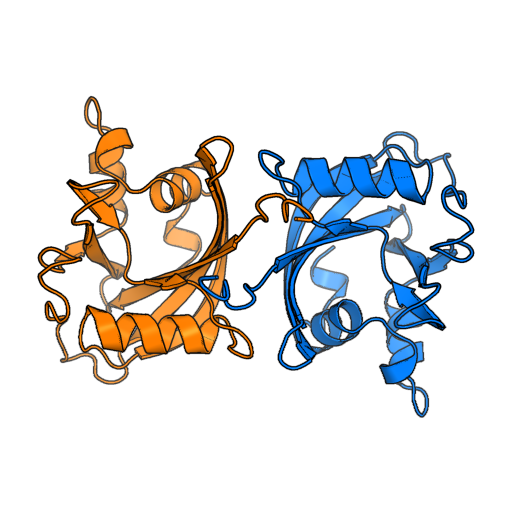.391 -26.797 9.047 1 84.44 124 ALA A O 1
ATOM 958 N N . ASP A 1 125 ? 7.992 -26.531 6.93 1 84.06 125 ASP A N 1
ATOM 959 C CA . ASP A 1 125 ? 9.07 -27.438 6.559 1 84.06 125 ASP A CA 1
ATOM 960 C C . ASP A 1 125 ? 10.43 -26.781 6.73 1 84.06 125 ASP A C 1
ATOM 962 O O . ASP A 1 125 ? 10.539 -25.547 6.723 1 84.06 125 ASP A O 1
ATOM 966 N N . GLU A 1 126 ? 11.438 -27.625 7.012 1 79.81 126 GLU A N 1
ATOM 967 C CA . GLU A 1 126 ? 12.789 -27.094 7.098 1 79.81 126 GLU A CA 1
ATOM 968 C C . GLU A 1 126 ? 13.164 -26.328 5.828 1 79.81 126 GLU A C 1
ATOM 970 O O . GLU A 1 126 ? 13.039 -26.859 4.723 1 79.81 126 GLU A O 1
ATOM 975 N N . GLY A 1 127 ? 13.555 -25.156 5.953 1 83.56 127 GLY A N 1
ATOM 976 C CA . GLY A 1 127 ? 13.93 -24.312 4.828 1 83.56 127 GLY A CA 1
ATOM 977 C C . GLY A 1 127 ? 12.734 -23.797 4.043 1 83.56 127 GLY A C 1
ATOM 978 O O . GLY A 1 127 ? 12.875 -23.391 2.889 1 83.56 127 GLY A O 1
ATOM 979 N N . GLY A 1 128 ? 11.562 -23.969 4.672 1 83.56 128 GLY A N 1
ATOM 980 C CA . GLY A 1 128 ? 10.32 -23.625 3.984 1 83.56 128 GLY A CA 1
ATOM 981 C C . GLY A 1 128 ? 10.25 -22.172 3.574 1 83.56 128 GLY A C 1
ATOM 982 O O . GLY A 1 128 ? 9.648 -21.828 2.551 1 83.56 128 GLY A O 1
ATOM 983 N N . ASP A 1 129 ? 10.891 -21.312 4.336 1 83.69 129 ASP A N 1
ATOM 984 C CA . ASP A 1 129 ? 10.875 -19.875 4.023 1 83.69 129 ASP A CA 1
ATOM 985 C C . ASP A 1 129 ? 11.555 -19.609 2.686 1 83.69 129 ASP A C 1
ATOM 987 O O . ASP A 1 129 ? 11.234 -18.625 2.008 1 83.69 129 ASP A O 1
ATOM 991 N N . GLN A 1 130 ? 12.414 -20.5 2.287 1 88.88 130 GLN A N 1
ATOM 992 C CA . GLN A 1 130 ? 13.133 -20.312 1.033 1 88.88 130 GLN A CA 1
ATOM 993 C C . GLN A 1 130 ? 12.297 -20.75 -0.16 1 88.88 130 GLN A C 1
ATOM 995 O O . GLN A 1 130 ? 12.664 -20.516 -1.311 1 88.88 130 GLN A O 1
ATOM 1000 N N . LYS A 1 131 ? 11.219 -21.359 0.161 1 92.69 131 LYS A N 1
ATOM 1001 C CA . LYS A 1 131 ? 10.398 -21.922 -0.903 1 92.69 131 LYS A CA 1
ATOM 1002 C C . LYS A 1 131 ? 9.258 -20.969 -1.276 1 92.69 131 LYS A C 1
ATOM 1004 O O . LYS A 1 131 ? 8.516 -21.234 -2.227 1 92.69 131 LYS A O 1
ATOM 1009 N N . LEU A 1 132 ? 9.195 -19.922 -0.521 1 95.44 132 LEU A N 1
ATOM 1010 C CA . LEU A 1 132 ? 8.164 -18.922 -0.79 1 95.44 132 LEU A CA 1
ATOM 1011 C C . LEU A 1 132 ? 8.781 -17.578 -1.127 1 95.44 132 LEU A C 1
ATOM 1013 O O . LEU A 1 132 ? 9.789 -17.188 -0.534 1 95.44 132 LEU A O 1
ATOM 1017 N N . PHE A 1 133 ? 8.195 -16.922 -2.121 1 96.06 133 PHE A N 1
ATOM 1018 C CA . PHE A 1 133 ? 8.602 -15.555 -2.439 1 96.06 133 PHE A CA 1
ATOM 1019 C C . PHE A 1 133 ? 8.438 -14.648 -1.229 1 96.06 133 PHE A C 1
ATOM 1021 O O . PHE A 1 133 ? 7.465 -14.773 -0.479 1 96.06 133 PHE A O 1
ATOM 1028 N N . LEU A 1 134 ? 9.305 -13.727 -1.014 1 96.69 134 LEU A N 1
ATOM 1029 C CA . LEU A 1 134 ? 9.406 -12.938 0.206 1 96.69 134 LEU A CA 1
ATOM 1030 C C . LEU A 1 134 ? 8.078 -12.273 0.54 1 96.69 134 LEU A C 1
ATOM 1032 O O . LEU A 1 134 ? 7.645 -12.289 1.694 1 96.69 134 LEU A O 1
ATOM 1036 N N . PRO A 1 135 ? 7.34 -11.648 -0.455 1 98.06 135 PRO A N 1
ATOM 1037 C CA . PRO A 1 135 ? 6.055 -11.023 -0.118 1 98.06 135 PRO A CA 1
ATOM 1038 C C . PRO A 1 135 ? 5.055 -12.023 0.463 1 98.06 135 PRO A C 1
ATOM 1040 O O . PRO A 1 135 ? 4.219 -11.648 1.294 1 98.06 135 PRO A O 1
ATOM 1043 N N . VAL A 1 136 ? 5.121 -13.234 -0.004 1 97.56 136 VAL A N 1
ATOM 1044 C CA . VAL A 1 136 ? 4.223 -14.258 0.532 1 97.56 136 VAL A CA 1
ATOM 1045 C C . VAL A 1 136 ? 4.594 -14.562 1.981 1 97.56 136 VAL A C 1
ATOM 1047 O O . VAL A 1 136 ? 3.719 -14.664 2.844 1 97.56 136 VAL A O 1
ATOM 1050 N N . ILE A 1 137 ? 5.879 -14.711 2.248 1 96.25 137 ILE A N 1
ATOM 1051 C CA . ILE A 1 137 ? 6.363 -14.953 3.604 1 96.25 137 ILE A CA 1
ATOM 1052 C C . ILE A 1 137 ? 5.895 -13.828 4.527 1 96.25 137 ILE A C 1
ATOM 1054 O O . ILE A 1 137 ? 5.352 -14.086 5.602 1 96.25 137 ILE A O 1
ATOM 1058 N N . ASN A 1 138 ? 6.102 -12.617 4.109 1 97.62 138 ASN A N 1
ATOM 1059 C CA . ASN A 1 138 ? 5.742 -11.469 4.934 1 97.62 138 ASN A CA 1
ATOM 1060 C C . ASN A 1 138 ? 4.23 -11.367 5.133 1 97.62 138 ASN A C 1
ATOM 1062 O O . ASN A 1 138 ? 3.766 -10.953 6.195 1 97.62 138 ASN A O 1
ATOM 1066 N N . LEU A 1 139 ? 3.498 -11.727 4.102 1 97.88 139 LEU A N 1
ATOM 1067 C CA . LEU A 1 139 ? 2.045 -11.75 4.23 1 97.88 139 LEU A CA 1
ATOM 1068 C C . LEU A 1 139 ? 1.616 -12.672 5.367 1 97.88 139 LEU A C 1
ATOM 1070 O O . LEU A 1 139 ? 0.802 -12.289 6.211 1 97.88 139 LEU A O 1
ATOM 1074 N N . LEU A 1 140 ? 2.16 -13.844 5.391 1 96.12 140 LEU A N 1
ATOM 1075 C CA . LEU A 1 140 ? 1.799 -14.828 6.398 1 96.12 140 LEU A CA 1
ATOM 1076 C C . LEU A 1 140 ? 2.246 -14.375 7.785 1 96.12 140 LEU A C 1
ATOM 1078 O O . LEU A 1 140 ? 1.543 -14.602 8.773 1 96.12 140 LEU A O 1
ATOM 1082 N N . LYS A 1 141 ? 3.416 -13.773 7.867 1 94.94 141 LYS A N 1
ATOM 1083 C CA . LYS A 1 141 ? 3.92 -13.281 9.141 1 94.94 141 LYS A CA 1
ATOM 1084 C C . LYS A 1 141 ? 3.039 -12.156 9.688 1 94.94 141 LYS A C 1
ATOM 1086 O O . LYS A 1 141 ? 2.719 -12.133 10.875 1 94.94 141 LYS A O 1
ATOM 1091 N N . ASP A 1 142 ? 2.68 -11.242 8.805 1 96.56 142 ASP A N 1
ATOM 1092 C CA . ASP A 1 142 ? 1.902 -10.07 9.203 1 96.56 142 ASP A CA 1
ATOM 1093 C C . ASP A 1 142 ? 0.461 -10.461 9.531 1 96.56 142 ASP A C 1
ATOM 1095 O O . ASP A 1 142 ? -0.215 -9.766 10.297 1 96.56 142 ASP A O 1
ATOM 1099 N N . HIS A 1 143 ? 0.008 -11.531 8.891 1 96.88 143 HIS A N 1
ATOM 1100 C CA . HIS A 1 143 ? -1.372 -11.977 9.062 1 96.88 143 HIS A CA 1
ATOM 1101 C C . HIS A 1 143 ? -1.438 -13.461 9.375 1 96.88 143 HIS A C 1
ATOM 1103 O O . HIS A 1 143 ? -1.814 -14.266 8.516 1 96.88 143 HIS A O 1
ATOM 1109 N N . PRO A 1 144 ? -1.221 -13.82 10.586 1 94.31 144 PRO A N 1
ATOM 1110 C CA . PRO A 1 144 ? -1.288 -15.242 10.945 1 94.31 144 PRO A CA 1
ATOM 1111 C C . PRO A 1 144 ? -2.648 -15.859 10.641 1 94.31 144 PRO A C 1
ATOM 1113 O O . PRO A 1 144 ? -2.738 -17.062 10.391 1 94.31 144 PRO A O 1
ATOM 1116 N N . ASP A 1 145 ? -3.705 -15.062 10.711 1 96.19 145 ASP A N 1
ATOM 1117 C CA . ASP A 1 145 ? -5.039 -15.5 10.312 1 96.19 145 ASP A CA 1
ATOM 1118 C C . ASP A 1 145 ? -5.359 -15.07 8.883 1 96.19 145 ASP A C 1
ATOM 1120 O O . ASP A 1 145 ? -6.41 -14.477 8.633 1 96.19 145 ASP A O 1
ATOM 1124 N N . VAL A 1 146 ? -4.52 -15.406 7.973 1 96.31 146 VAL A N 1
ATOM 1125 C CA . VAL A 1 146 ? -4.551 -14.906 6.605 1 96.31 146 VAL A CA 1
ATOM 1126 C C . VAL A 1 146 ? -5.84 -15.344 5.918 1 96.31 146 VAL A C 1
ATOM 1128 O O . VAL A 1 146 ? -6.359 -14.648 5.043 1 96.31 146 VAL A O 1
ATOM 1131 N N . GLU A 1 147 ? -6.43 -16.453 6.277 1 94.38 147 GLU A N 1
ATOM 1132 C CA . GLU A 1 147 ? -7.676 -16.938 5.699 1 94.38 147 GLU A CA 1
ATOM 1133 C C . GLU A 1 147 ? -8.805 -15.93 5.867 1 94.38 147 GLU A C 1
ATOM 1135 O O . GLU A 1 147 ? -9.742 -15.898 5.07 1 94.38 147 GLU A O 1
ATOM 1140 N N . SER A 1 148 ? -8.664 -15.102 6.879 1 94.06 148 SER A N 1
ATOM 1141 C CA . SER A 1 148 ? -9.719 -14.141 7.184 1 94.06 148 SER A CA 1
ATOM 1142 C C . SER A 1 148 ? -9.695 -12.961 6.211 1 94.06 148 SER A C 1
ATOM 1144 O O . SER A 1 148 ? -10.648 -12.188 6.141 1 94.06 148 SER A O 1
ATOM 1146 N N . LEU A 1 149 ? -8.594 -12.812 5.492 1 92.56 149 LEU A N 1
ATOM 1147 C CA . LEU A 1 149 ? -8.438 -11.695 4.566 1 92.56 149 LEU A CA 1
ATOM 1148 C C . LEU A 1 149 ? -9.25 -11.922 3.297 1 92.56 149 LEU A C 1
ATOM 1150 O O . LEU A 1 149 ? -9.5 -10.984 2.539 1 92.56 149 LEU A O 1
ATOM 1154 N N . VAL A 1 150 ? -9.57 -13.234 3.002 1 88.31 150 VAL A N 1
ATOM 1155 C CA . VAL A 1 150 ? -10.117 -13.57 1.692 1 88.31 150 VAL A CA 1
ATOM 1156 C C . VAL A 1 150 ? -11.492 -14.211 1.857 1 88.31 150 VAL A C 1
ATOM 1158 O O . VAL A 1 150 ? -11.773 -14.844 2.879 1 88.31 150 VAL A O 1
ATOM 1161 N N . MET B 1 1 ? 21.219 5.617 -22.984 1 26.39 1 MET B N 1
ATOM 1162 C CA . MET B 1 1 ? 20.938 5.965 -21.594 1 26.39 1 MET B CA 1
ATOM 1163 C C . MET B 1 1 ? 19.625 5.352 -21.141 1 26.39 1 MET B C 1
ATOM 1165 O O . MET B 1 1 ? 18.562 5.629 -21.719 1 26.39 1 MET B O 1
ATOM 1169 N N . THR B 1 2 ? 19.484 4.129 -20.75 1 36.75 2 THR B N 1
ATOM 1170 C CA . THR B 1 2 ? 18.281 3.32 -20.609 1 36.75 2 THR B CA 1
ATOM 1171 C C . THR B 1 2 ? 17.203 4.078 -19.844 1 36.75 2 THR B C 1
ATOM 1173 O O . THR B 1 2 ? 17.391 4.441 -18.688 1 36.75 2 THR B O 1
ATOM 1176 N N . ILE B 1 3 ? 16.516 4.945 -20.375 1 41.16 3 ILE B N 1
ATOM 1177 C CA . ILE B 1 3 ? 15.469 5.832 -19.875 1 41.16 3 ILE B CA 1
ATOM 1178 C C . ILE B 1 3 ? 14.648 5.113 -18.797 1 41.16 3 ILE B C 1
ATOM 1180 O O . ILE B 1 3 ? 14.031 4.078 -19.078 1 41.16 3 ILE B O 1
ATOM 1184 N N . GLN B 1 4 ? 15.234 5.004 -17.703 1 52.25 4 GLN B N 1
ATOM 1185 C CA . GLN B 1 4 ? 14.5 4.344 -16.625 1 52.25 4 GLN B CA 1
ATOM 1186 C C . GLN B 1 4 ? 13.094 4.922 -16.484 1 52.25 4 GLN B C 1
ATOM 1188 O O . GLN B 1 4 ? 12.93 6.129 -16.297 1 52.25 4 GLN B O 1
ATOM 1193 N N . SER B 1 5 ? 12.156 4.379 -17.188 1 66.44 5 SER B N 1
ATOM 1194 C CA . SER B 1 5 ? 10.742 4.742 -17.141 1 66.44 5 SER B CA 1
ATOM 1195 C C . SER B 1 5 ? 10.297 5.031 -15.711 1 66.44 5 SER B C 1
ATOM 1197 O O . SER B 1 5 ? 10.805 4.422 -14.758 1 66.44 5 SER B O 1
ATOM 1199 N N . PRO B 1 6 ? 9.703 6.172 -15.57 1 75.81 6 PRO B N 1
ATOM 1200 C CA . PRO B 1 6 ? 9.234 6.512 -14.227 1 75.81 6 PRO B CA 1
ATOM 1201 C C . PRO B 1 6 ? 8.523 5.348 -13.539 1 75.81 6 PRO B C 1
ATOM 1203 O O . PRO B 1 6 ? 7.906 4.516 -14.211 1 75.81 6 PRO B O 1
ATOM 1206 N N . ALA B 1 7 ? 8.867 5.211 -12.406 1 91.56 7 ALA B N 1
ATOM 1207 C CA . ALA B 1 7 ? 8.227 4.156 -11.625 1 91.56 7 ALA B CA 1
ATOM 1208 C C . ALA B 1 7 ? 7.277 4.75 -10.586 1 91.56 7 ALA B C 1
ATOM 1210 O O . ALA B 1 7 ? 7.441 5.895 -10.164 1 91.56 7 ALA B O 1
ATOM 1211 N N . VAL B 1 8 ? 6.219 3.969 -10.297 1 97.38 8 VAL B N 1
ATOM 1212 C CA . VAL B 1 8 ? 5.309 4.344 -9.219 1 97.38 8 VAL B CA 1
ATOM 1213 C C . VAL B 1 8 ? 6.062 4.375 -7.895 1 97.38 8 VAL B C 1
ATOM 1215 O O . VAL B 1 8 ? 6.809 3.447 -7.578 1 97.38 8 VAL B O 1
ATOM 1218 N N . ARG B 1 9 ? 5.871 5.457 -7.152 1 96.88 9 ARG B N 1
ATOM 1219 C CA . ARG B 1 9 ? 6.566 5.641 -5.883 1 96.88 9 ARG B CA 1
ATOM 1220 C C . ARG B 1 9 ? 5.633 5.391 -4.707 1 96.88 9 ARG B C 1
ATOM 1222 O O . ARG B 1 9 ? 4.418 5.254 -4.887 1 96.88 9 ARG B O 1
ATOM 1229 N N . VAL B 1 10 ? 6.23 5.297 -3.52 1 98.62 10 VAL B N 1
ATOM 1230 C CA . VAL B 1 10 ? 5.453 5.051 -2.309 1 98.62 10 VAL B CA 1
ATOM 1231 C C . VAL B 1 10 ? 5.578 6.242 -1.361 1 98.62 10 VAL B C 1
ATOM 1233 O O . VAL B 1 10 ? 6.688 6.664 -1.029 1 98.62 10 VAL B O 1
ATOM 1236 N N . GLY B 1 11 ? 4.457 6.809 -1 1 98.38 11 GLY B N 1
ATOM 1237 C CA . GLY B 1 11 ? 4.379 7.797 0.063 1 98.38 11 GLY B CA 1
ATOM 1238 C C . GLY B 1 11 ? 3.738 7.262 1.33 1 98.38 11 GLY B C 1
ATOM 1239 O O . GLY B 1 11 ? 2.965 6.305 1.284 1 98.38 11 GLY B O 1
ATOM 1240 N N . VAL B 1 12 ? 4.074 7.863 2.402 1 98.88 12 VAL B N 1
ATOM 1241 C CA . VAL B 1 12 ? 3.479 7.535 3.693 1 98.88 12 VAL B CA 1
ATOM 1242 C C . VAL B 1 12 ? 2.871 8.789 4.316 1 98.88 12 VAL B C 1
ATOM 1244 O O . VAL B 1 12 ? 3.484 9.859 4.293 1 98.88 12 VAL B O 1
ATOM 1247 N N . ALA B 1 13 ? 1.683 8.703 4.73 1 98.88 13 ALA B N 1
ATOM 1248 C CA . ALA B 1 13 ? 0.998 9.75 5.488 1 98.88 13 ALA B CA 1
ATOM 1249 C C . ALA B 1 13 ? 0.704 9.289 6.91 1 98.88 13 ALA B C 1
ATOM 1251 O O . ALA B 1 13 ? 0.177 8.195 7.121 1 98.88 13 ALA B O 1
ATOM 1252 N N . ALA B 1 14 ? 1.049 10.055 7.887 1 98.88 14 ALA B N 1
ATOM 1253 C CA . ALA B 1 14 ? 0.831 9.734 9.297 1 98.88 14 ALA B CA 1
ATOM 1254 C C . ALA B 1 14 ? -0.456 10.375 9.805 1 98.88 14 ALA B C 1
ATOM 1256 O O . ALA B 1 14 ? -0.596 11.602 9.789 1 98.88 14 ALA B O 1
ATOM 1257 N N . LEU B 1 15 ? -1.372 9.586 10.195 1 98.81 15 LEU B N 1
ATOM 1258 C CA . LEU B 1 15 ? -2.588 10.055 10.859 1 98.81 15 LEU B CA 1
ATOM 1259 C C . LEU B 1 15 ? -2.389 10.133 12.367 1 98.81 15 LEU B C 1
ATOM 1261 O O . LEU B 1 15 ? -2.689 9.172 13.086 1 98.81 15 LEU B O 1
ATOM 1265 N N . VAL B 1 16 ? -1.901 11.234 12.812 1 98.69 16 VAL B N 1
ATOM 1266 C CA . VAL B 1 16 ? -1.658 11.445 14.234 1 98.69 16 VAL B CA 1
ATOM 1267 C C . VAL B 1 16 ? -2.943 11.914 14.906 1 98.69 16 VAL B C 1
ATOM 1269 O O . VAL B 1 16 ? -3.373 13.055 14.727 1 98.69 16 VAL B O 1
ATOM 1272 N N . LYS B 1 17 ? -3.43 11.086 15.703 1 96.5 17 LYS B N 1
ATOM 1273 C CA . LYS B 1 17 ? -4.746 11.32 16.297 1 96.5 17 LYS B CA 1
ATOM 1274 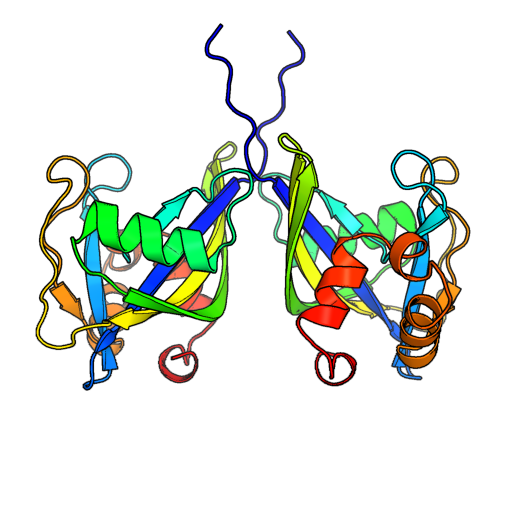C C . LYS B 1 17 ? -4.621 11.766 17.75 1 96.5 17 LYS B C 1
ATOM 1276 O O . LYS B 1 17 ? -3.729 11.32 18.469 1 96.5 17 LYS B O 1
ATOM 1281 N N . ASP B 1 18 ? -5.52 12.641 18.219 1 94.19 18 ASP B N 1
ATOM 1282 C CA . ASP B 1 18 ? -5.586 12.992 19.641 1 94.19 18 ASP B CA 1
ATOM 1283 C C . ASP B 1 18 ? -6.785 12.336 20.312 1 94.19 18 ASP B C 1
ATOM 1285 O O . ASP B 1 18 ? -7.488 11.531 19.688 1 94.19 18 ASP B O 1
ATOM 1289 N N . ALA B 1 19 ? -6.965 12.664 21.562 1 90.81 19 ALA B N 1
ATOM 1290 C CA . ALA B 1 19 ? -7.977 12.008 22.375 1 90.81 19 ALA B CA 1
ATOM 1291 C C . ALA B 1 19 ? -9.383 12.359 21.906 1 90.81 19 ALA B C 1
ATOM 1293 O O . ALA B 1 19 ? -10.336 11.609 22.141 1 90.81 19 ALA B O 1
ATOM 1294 N N . GLN B 1 20 ? -9.539 13.461 21.203 1 91.31 20 GLN B N 1
ATOM 1295 C CA . GLN B 1 20 ? -10.844 13.906 20.719 1 91.31 20 GLN B CA 1
ATOM 1296 C C . GLN B 1 20 ? -11.117 13.375 19.312 1 91.31 20 GLN B C 1
ATOM 1298 O O . GLN B 1 20 ? -12.188 13.625 18.75 1 91.31 20 GLN B O 1
ATOM 1303 N N . GLY B 1 21 ? -10.188 12.664 18.75 1 92.31 21 GLY B N 1
ATOM 1304 C CA . GLY B 1 21 ? -10.367 12.102 17.422 1 92.31 21 GLY B CA 1
ATOM 1305 C C . GLY B 1 21 ? -9.914 13.031 16.312 1 92.31 21 GLY B C 1
ATOM 1306 O O . GLY B 1 21 ? -10.125 12.742 15.125 1 92.31 21 GLY B O 1
ATOM 1307 N N . ARG B 1 22 ? -9.312 14.141 16.688 1 96.19 22 ARG B N 1
ATOM 1308 C CA . ARG B 1 22 ? -8.797 15.062 15.68 1 96.19 22 ARG B CA 1
ATOM 1309 C C . ARG B 1 22 ? -7.445 14.594 15.148 1 96.19 22 ARG B C 1
ATOM 1311 O O . ARG B 1 22 ? -6.746 13.82 15.812 1 96.19 22 ARG B O 1
ATOM 1318 N N . LEU B 1 23 ? -7.129 15.078 13.953 1 98.12 23 LEU B N 1
ATOM 1319 C CA . LEU B 1 23 ? -5.891 14.688 13.289 1 98.12 23 LEU B CA 1
ATOM 1320 C C . LEU B 1 23 ? -5.008 15.898 13.016 1 98.12 23 LEU B C 1
ATOM 1322 O O . LEU B 1 23 ? -5.512 16.984 12.727 1 98.12 23 LEU B O 1
ATOM 1326 N N . VAL B 1 24 ? -3.684 15.688 13.078 1 98.44 24 VAL B N 1
ATOM 1327 C CA . VAL B 1 24 ? -2.736 16.75 12.742 1 98.44 24 VAL B CA 1
ATOM 1328 C C . VAL B 1 24 ? -2.697 16.938 11.227 1 98.44 24 VAL B C 1
ATOM 1330 O O . VAL B 1 24 ? -2.396 16 10.484 1 98.44 24 VAL B O 1
ATOM 1333 N N . MET B 1 25 ? -2.955 18.109 10.789 1 98 25 MET B N 1
ATOM 1334 C CA . MET B 1 25 ? -2.857 18.469 9.375 1 98 25 MET B CA 1
ATOM 1335 C C . MET B 1 25 ? -2.201 19.828 9.203 1 98 25 MET B C 1
ATOM 1337 O O . MET B 1 25 ? -2.266 20.672 10.102 1 98 25 MET B O 1
ATOM 1341 N N . GLY B 1 26 ? -1.569 19.953 8.07 1 96.31 26 GLY B N 1
ATOM 1342 C CA . GLY B 1 26 ? -0.966 21.219 7.688 1 96.31 26 GLY B CA 1
ATOM 1343 C C . GLY B 1 26 ? -1.114 21.531 6.207 1 96.31 26 GLY B C 1
ATOM 1344 O O . GLY B 1 26 ? -1.554 20.672 5.434 1 96.31 26 GLY B O 1
ATOM 1345 N N . VAL B 1 27 ? -0.784 22.75 5.883 1 94 27 VAL B N 1
ATOM 1346 C CA . VAL B 1 27 ? -0.895 23.188 4.496 1 94 27 VAL B CA 1
ATOM 1347 C C . VAL B 1 27 ? 0.459 23.062 3.803 1 94 27 VAL B C 1
ATOM 1349 O O . VAL B 1 27 ? 1.477 23.531 4.32 1 94 27 VAL B O 1
ATOM 1352 N N . ARG B 1 28 ? 0.429 22.344 2.699 1 92 28 ARG B N 1
ATOM 1353 C CA . ARG B 1 28 ? 1.642 22.188 1.902 1 92 28 ARG B CA 1
ATOM 1354 C C . ARG B 1 28 ? 2.119 23.531 1.365 1 92 28 ARG B C 1
ATOM 1356 O O . ARG B 1 28 ? 1.307 24.391 1.014 1 92 28 ARG B O 1
ATOM 1363 N N . LYS B 1 29 ? 3.461 23.562 1.343 1 89 29 LYS B N 1
ATOM 1364 C CA . LYS B 1 29 ? 4.082 24.672 0.62 1 89 29 LYS B CA 1
ATOM 1365 C C . LYS B 1 29 ? 4.812 24.172 -0.625 1 89 29 LYS B C 1
ATOM 1367 O O . LYS B 1 29 ? 5.098 22.984 -0.749 1 89 29 LYS B O 1
ATOM 1372 N N . GLY B 1 30 ? 4.805 24.953 -1.735 1 80.56 30 GLY B N 1
ATOM 1373 C CA . GLY B 1 30 ? 5.414 24.516 -2.98 1 80.56 30 GLY B CA 1
ATOM 1374 C C . GLY B 1 30 ? 4.418 23.891 -3.943 1 80.56 30 GLY B C 1
ATOM 1375 O O . GLY B 1 30 ? 3.314 24.406 -4.125 1 80.56 30 GLY B O 1
ATOM 1376 N N . HIS B 1 31 ? 4.938 22.656 -4.609 1 69.62 31 HIS B N 1
ATOM 1377 C CA . HIS B 1 31 ? 4.023 21.953 -5.512 1 69.62 31 HIS B CA 1
ATOM 1378 C C . HIS B 1 31 ? 2.781 21.484 -4.77 1 69.62 31 HIS B C 1
ATOM 1380 O O . HIS B 1 31 ? 2.885 20.719 -3.801 1 69.62 31 HIS B O 1
ATOM 1386 N N . GLY B 1 32 ? 1.598 21.906 -5.172 1 71.88 32 GLY B N 1
ATOM 1387 C CA . GLY B 1 32 ? 0.352 21.688 -4.457 1 71.88 32 GLY B CA 1
ATOM 1388 C C . GLY B 1 32 ? 0.104 22.688 -3.355 1 71.88 32 GLY B C 1
ATOM 1389 O O . GLY B 1 32 ? -0.67 22.438 -2.432 1 71.88 32 GLY B O 1
ATOM 1390 N N . ALA B 1 33 ? 0.773 23.75 -3.428 1 80.25 33 ALA B N 1
ATOM 1391 C CA . ALA B 1 33 ? 0.703 24.812 -2.42 1 80.25 33 ALA B CA 1
ATOM 1392 C C . ALA B 1 33 ? -0.745 25.203 -2.131 1 80.25 33 ALA B C 1
ATOM 1394 O O . ALA B 1 33 ? -1.56 25.312 -3.051 1 80.25 33 ALA B O 1
ATOM 1395 N N . GLY B 1 34 ? -0.949 25.219 -0.835 1 90.25 34 GLY B N 1
ATOM 1396 C CA . GLY B 1 34 ? -2.268 25.625 -0.378 1 90.25 34 GLY B CA 1
ATOM 1397 C C . GLY B 1 34 ? -3.18 24.453 -0.065 1 90.25 34 GLY B C 1
ATOM 1398 O O . GLY B 1 34 ? -4.348 24.656 0.279 1 90.25 34 GLY B O 1
ATOM 1399 N N . GLN B 1 35 ? -2.648 23.25 -0.194 1 94.62 35 GLN B N 1
ATOM 1400 C CA . GLN B 1 35 ? -3.473 22.062 0.048 1 94.62 35 GLN B CA 1
ATOM 1401 C C . GLN B 1 35 ? -3.191 21.469 1.424 1 94.62 35 GLN B C 1
ATOM 1403 O O . GLN B 1 35 ? -2.037 21.406 1.853 1 94.62 35 GLN B O 1
ATOM 1408 N N . TRP B 1 36 ? -4.238 21.094 2.096 1 95.44 36 TRP B N 1
ATOM 1409 C CA . TRP B 1 36 ? -4.117 20.422 3.385 1 95.44 36 TRP B CA 1
ATOM 1410 C C . TRP B 1 36 ? -3.602 19 3.213 1 95.44 36 TRP B C 1
ATOM 1412 O O . TRP B 1 36 ? -4.016 18.281 2.293 1 95.44 36 TRP B O 1
ATOM 1422 N N . GLN B 1 37 ? -2.766 18.625 4.098 1 96.88 37 GLN B N 1
ATOM 1423 C CA . GLN B 1 37 ? -2.209 17.281 4.078 1 96.88 37 GLN B CA 1
ATOM 1424 C C . GLN B 1 37 ? -1.852 16.812 5.484 1 96.88 37 GLN B C 1
ATOM 1426 O O . GLN B 1 37 ? -1.763 17.625 6.41 1 96.88 37 GLN B O 1
ATOM 1431 N N . PHE B 1 38 ? -1.68 15.5 5.66 1 98.38 38 PHE B N 1
ATOM 1432 C CA . PHE B 1 38 ? -1.103 14.922 6.867 1 98.38 38 PHE B CA 1
ATOM 1433 C C . PHE B 1 38 ? 0.419 14.992 6.828 1 98.38 38 PHE B C 1
ATOM 1435 O O . PHE B 1 38 ? 1.013 15.117 5.754 1 98.38 38 PHE B O 1
ATOM 1442 N N . PRO B 1 39 ? 1.089 15.016 8.023 1 98.5 39 PRO B N 1
ATOM 1443 C CA . PRO B 1 39 ? 2.535 14.789 7.965 1 98.5 39 PRO B CA 1
ATOM 1444 C C . PRO B 1 39 ? 2.906 13.516 7.207 1 98.5 39 PRO B C 1
ATOM 1446 O O . PRO B 1 39 ? 2.174 12.523 7.266 1 98.5 39 PRO B O 1
ATOM 1449 N N . GLY B 1 40 ? 3.961 13.516 6.555 1 98.44 40 GLY B N 1
ATOM 1450 C CA . GLY B 1 40 ? 4.359 12.352 5.781 1 98.44 40 GLY B CA 1
ATOM 1451 C C . GLY B 1 40 ? 5.43 12.656 4.754 1 98.44 40 GLY B C 1
ATOM 1452 O O . GLY B 1 40 ? 5.973 13.758 4.723 1 98.44 40 GLY B O 1
ATOM 1453 N N . GLY B 1 41 ? 5.777 11.688 3.973 1 97.62 41 GLY B N 1
ATOM 1454 C CA . GLY B 1 41 ? 6.812 11.805 2.957 1 97.62 41 GLY B CA 1
ATOM 1455 C C . GLY B 1 41 ? 7.102 10.5 2.244 1 97.62 41 GLY B C 1
ATOM 1456 O O . GLY B 1 41 ? 6.32 9.547 2.34 1 97.62 41 GLY B O 1
ATOM 1457 N N . HIS B 1 42 ? 8.18 10.516 1.538 1 97.81 42 HIS B N 1
ATOM 1458 C CA . HIS B 1 42 ? 8.562 9.336 0.766 1 97.81 42 HIS B CA 1
ATOM 1459 C C . HIS B 1 42 ? 9.07 8.227 1.675 1 97.81 42 HIS B C 1
ATOM 1461 O O . HIS B 1 42 ? 9.82 8.484 2.621 1 97.81 42 HIS B O 1
ATOM 1467 N N . LEU B 1 43 ? 8.641 7.004 1.361 1 98.44 43 LEU B N 1
ATOM 1468 C CA . LEU B 1 43 ? 9.258 5.84 1.99 1 98.44 43 LEU B CA 1
ATOM 1469 C C . LEU B 1 43 ? 10.688 5.652 1.509 1 98.44 43 LEU B C 1
ATOM 1471 O O . LEU B 1 43 ? 10.953 5.684 0.304 1 98.44 43 LEU B O 1
ATOM 1475 N N . GLU B 1 44 ? 11.609 5.5 2.42 1 97.56 44 GLU B N 1
ATOM 1476 C CA . GLU B 1 44 ? 13.016 5.336 2.066 1 97.56 44 GLU B CA 1
ATOM 1477 C C . GLU B 1 44 ? 13.398 3.859 2.008 1 97.56 44 GLU B C 1
ATOM 1479 O O . GLU B 1 44 ? 12.812 3.031 2.709 1 97.56 44 GLU B O 1
ATOM 1484 N N . MET B 1 45 ? 14.406 3.58 1.247 1 97.75 45 MET B N 1
ATOM 1485 C CA . MET B 1 45 ? 14.906 2.217 1.097 1 97.75 45 MET B CA 1
ATOM 1486 C C . MET B 1 45 ? 15.25 1.608 2.453 1 97.75 45 MET B C 1
ATOM 1488 O O . MET B 1 45 ? 15.891 2.254 3.283 1 97.75 45 MET B O 1
ATOM 1492 N N . GLY B 1 46 ? 14.758 0.321 2.689 1 97.75 46 GLY B N 1
ATOM 1493 C CA . GLY B 1 46 ? 15.102 -0.427 3.889 1 97.75 46 GLY B CA 1
ATOM 1494 C C . GLY B 1 46 ? 14.242 -0.071 5.082 1 97.75 46 GLY B C 1
ATOM 1495 O O . GLY B 1 46 ? 14.281 -0.75 6.109 1 97.75 46 GLY B O 1
ATOM 1496 N N . GLU B 1 47 ? 13.406 0.911 4.918 1 97.38 47 GLU B N 1
ATOM 1497 C CA . GLU B 1 47 ? 12.562 1.441 5.988 1 97.38 47 GLU B CA 1
ATOM 1498 C C . GLU B 1 47 ? 11.172 0.819 5.957 1 97.38 47 GLU B C 1
ATOM 1500 O O . GLU B 1 47 ? 10.617 0.588 4.883 1 97.38 47 GLU B O 1
ATOM 1505 N N . SER B 1 48 ? 10.617 0.453 7.18 1 98.44 48 SER B N 1
ATOM 1506 C CA . SER B 1 48 ? 9.203 0.101 7.199 1 98.44 48 SER B CA 1
ATOM 1507 C C . SER B 1 48 ? 8.32 1.341 7.074 1 98.44 48 SER B C 1
ATOM 1509 O O . SER B 1 48 ? 8.758 2.453 7.375 1 98.44 48 SER B O 1
ATOM 1511 N N . TYR B 1 49 ? 7.094 1.129 6.621 1 98.69 49 TYR B N 1
ATOM 1512 C CA . TYR B 1 49 ? 6.219 2.291 6.5 1 98.69 49 TYR B CA 1
ATOM 1513 C C . TYR B 1 49 ? 5.793 2.793 7.875 1 98.69 49 TYR B C 1
ATOM 1515 O O . TYR B 1 49 ? 5.414 3.959 8.031 1 98.69 49 TYR B O 1
ATOM 1523 N N . LEU B 1 50 ? 5.832 1.973 8.93 1 98.88 50 LEU B N 1
ATOM 1524 C CA . LEU B 1 50 ? 5.613 2.451 10.289 1 98.88 50 LEU B CA 1
ATOM 1525 C C . LEU B 1 50 ? 6.746 3.377 10.727 1 98.88 50 LEU B C 1
ATOM 1527 O O . LEU B 1 50 ? 6.496 4.477 11.227 1 98.88 50 LEU B O 1
ATOM 1531 N N . ALA B 1 51 ? 7.969 2.957 10.508 1 98.81 51 ALA B N 1
ATOM 1532 C CA . ALA B 1 51 ? 9.133 3.773 10.844 1 98.81 51 ALA B CA 1
ATOM 1533 C C . ALA B 1 51 ? 9.141 5.074 10.039 1 98.81 51 ALA B C 1
ATOM 1535 O O . ALA B 1 51 ? 9.516 6.125 10.562 1 98.81 51 ALA B O 1
ATOM 1536 N N . CYS B 1 52 ? 8.797 4.973 8.789 1 98.88 52 CYS B N 1
ATOM 1537 C CA . CYS B 1 52 ? 8.719 6.16 7.941 1 98.88 52 CYS B CA 1
ATOM 1538 C C . CYS B 1 52 ? 7.742 7.176 8.523 1 98.88 52 CYS B C 1
ATOM 1540 O O . CYS B 1 52 ? 8.047 8.367 8.578 1 98.88 52 CYS B O 1
ATOM 1542 N N . ALA B 1 53 ? 6.531 6.695 8.953 1 98.94 53 ALA B N 1
ATOM 1543 C CA . ALA B 1 53 ? 5.531 7.578 9.547 1 98.94 53 ALA B CA 1
ATOM 1544 C C . ALA B 1 53 ? 6.09 8.289 10.773 1 98.94 53 ALA B C 1
ATOM 1546 O O . ALA B 1 53 ? 5.914 9.5 10.93 1 98.94 53 ALA B O 1
ATOM 1547 N N . GLU B 1 54 ? 6.762 7.559 11.562 1 98.94 54 GLU B N 1
ATOM 1548 C CA . GLU B 1 54 ? 7.344 8.133 12.773 1 98.94 54 GLU B CA 1
ATOM 1549 C C . GLU B 1 54 ? 8.438 9.141 12.438 1 98.94 54 GLU B C 1
ATOM 1551 O O . GLU B 1 54 ? 8.461 10.25 12.984 1 98.94 54 GLU B O 1
ATOM 1556 N N . ARG B 1 55 ? 9.32 8.758 11.531 1 98.81 55 ARG B N 1
ATOM 1557 C CA . ARG B 1 55 ? 10.43 9.625 11.148 1 98.81 55 ARG B CA 1
ATOM 1558 C C . ARG B 1 55 ? 9.914 10.922 10.523 1 98.81 55 ARG B C 1
ATOM 1560 O O . ARG B 1 55 ? 10.305 12.016 10.945 1 98.81 55 ARG B O 1
ATOM 1567 N N . GLU B 1 56 ? 9.062 10.828 9.531 1 98.69 56 GLU B N 1
ATOM 1568 C CA . GLU B 1 56 ? 8.547 12 8.828 1 98.69 56 GLU B CA 1
ATOM 1569 C C . GLU B 1 56 ? 7.77 12.914 9.766 1 98.69 56 GLU B C 1
ATOM 1571 O O . GLU B 1 56 ? 7.82 14.141 9.641 1 98.69 56 GLU B O 1
ATOM 1576 N N . THR B 1 57 ? 6.965 12.328 10.688 1 98.81 57 THR B N 1
ATOM 1577 C CA . THR B 1 57 ? 6.23 13.125 11.656 1 98.81 57 THR B CA 1
ATOM 1578 C C . THR B 1 57 ? 7.188 13.938 12.531 1 98.81 57 THR B C 1
ATOM 1580 O O . THR B 1 57 ? 6.973 15.133 12.742 1 98.81 57 THR B O 1
ATOM 1583 N N . LEU B 1 58 ? 8.219 13.258 12.977 1 98.81 58 LEU B N 1
ATOM 1584 C CA . LEU B 1 58 ? 9.211 13.945 13.789 1 98.81 58 LEU B CA 1
ATOM 1585 C C . LEU B 1 58 ? 9.891 15.062 13 1 98.81 58 LEU B C 1
ATOM 1587 O O . LEU B 1 58 ? 10 16.188 13.484 1 98.81 58 LEU B O 1
ATOM 1591 N N . GLU B 1 59 ? 10.328 14.766 11.797 1 98.56 59 GLU B N 1
ATOM 1592 C CA . GLU B 1 59 ? 11.055 15.711 10.945 1 98.56 59 GLU B CA 1
ATOM 1593 C C . GLU B 1 59 ? 10.195 16.938 10.625 1 98.56 59 GLU B C 1
ATOM 1595 O O . GLU B 1 59 ? 10.703 18.062 10.594 1 98.56 59 GLU B O 1
ATOM 1600 N N . GLU B 1 60 ? 8.922 16.719 10.43 1 98.44 60 GLU B N 1
ATOM 1601 C CA . GLU B 1 60 ? 8.094 17.797 9.914 1 98.44 60 GLU B CA 1
ATOM 1602 C C . GLU B 1 60 ? 7.379 18.547 11.039 1 98.44 60 GLU B C 1
ATOM 1604 O O . GLU B 1 60 ? 7.066 19.719 10.914 1 98.44 60 GLU B O 1
ATOM 1609 N N . THR B 1 61 ? 7.09 17.891 12.219 1 98.62 61 THR B N 1
ATOM 1610 C CA . THR B 1 61 ? 6.195 18.469 13.219 1 98.62 61 THR B CA 1
ATOM 1611 C C . THR B 1 61 ? 6.875 18.516 14.586 1 98.62 61 THR B C 1
ATOM 1613 O O . THR B 1 61 ? 6.363 19.141 15.516 1 98.62 61 THR B O 1
ATOM 1616 N N . GLY B 1 62 ? 7.977 17.797 14.75 1 98.56 62 GLY B N 1
ATOM 1617 C CA . GLY B 1 62 ? 8.633 17.688 16.047 1 98.56 62 GLY B CA 1
ATOM 1618 C C . GLY B 1 62 ? 7.969 16.703 16.984 1 98.56 62 GLY B C 1
ATOM 1619 O O . GLY B 1 62 ? 8.484 16.406 18.062 1 98.56 62 GLY B O 1
ATOM 1620 N N . LEU B 1 63 ? 6.875 16.125 16.609 1 98.62 63 LEU B N 1
ATOM 1621 C CA . LEU B 1 63 ? 6.168 15.172 17.453 1 98.62 63 LEU B CA 1
ATOM 1622 C C . LEU B 1 63 ? 6.875 13.82 17.453 1 98.62 63 LEU B C 1
ATOM 1624 O O . LEU B 1 63 ? 7.309 13.344 16.406 1 98.62 63 LEU B O 1
ATOM 1628 N N . VAL B 1 64 ? 7.047 13.312 18.609 1 98.75 64 VAL B N 1
ATOM 1629 C CA . VAL B 1 64 ? 7.43 11.914 18.734 1 98.75 64 VAL B CA 1
ATOM 1630 C C . VAL B 1 64 ? 6.176 11.039 18.828 1 98.75 64 VAL B C 1
ATOM 1632 O O . VAL B 1 64 ? 5.383 11.18 19.75 1 98.75 64 VAL B O 1
ATOM 1635 N N . VAL B 1 65 ? 5.996 10.156 17.859 1 98.81 65 VAL B N 1
ATOM 1636 C CA . VAL B 1 65 ? 4.777 9.359 17.812 1 98.81 65 VAL B CA 1
ATOM 1637 C C . VAL B 1 65 ? 5.133 7.879 17.734 1 98.81 65 VAL B C 1
ATOM 1639 O O . VAL B 1 65 ? 6.262 7.52 17.406 1 98.81 65 VAL B O 1
ATOM 1642 N N . ARG B 1 66 ? 4.172 7.086 18.156 1 98.5 66 ARG B N 1
ATOM 1643 C CA . ARG B 1 66 ? 4.195 5.648 17.906 1 98.5 66 ARG B CA 1
ATOM 1644 C C . ARG B 1 66 ? 3.258 5.273 16.766 1 98.5 66 ARG B C 1
ATOM 1646 O O . ARG B 1 66 ? 2.055 5.535 16.828 1 98.5 66 ARG B O 1
ATOM 1653 N N . ALA B 1 67 ? 3.799 4.777 15.68 1 98.75 67 ALA B N 1
ATOM 1654 C CA . ALA B 1 67 ? 2.973 4.254 14.594 1 98.75 67 ALA B CA 1
ATOM 1655 C C . ALA B 1 67 ? 2.297 2.947 15 1 98.75 67 ALA B C 1
ATOM 1657 O O . ALA B 1 67 ? 2.949 2.035 15.516 1 98.75 67 ALA B O 1
ATOM 1658 N N . GLU B 1 68 ? 1.029 2.852 14.781 1 98.12 68 GLU B N 1
ATOM 1659 C CA . GLU B 1 68 ? 0.273 1.709 15.289 1 98.12 68 GLU B CA 1
ATOM 1660 C C . GLU B 1 68 ? -0.042 0.719 14.172 1 98.12 68 GLU B C 1
ATOM 1662 O O . GLU B 1 68 ? 0.204 -0.481 14.312 1 98.12 68 GLU B O 1
ATOM 1667 N N . LYS B 1 69 ? -0.619 1.161 13.117 1 97.94 69 LYS B N 1
ATOM 1668 C CA . LYS B 1 69 ? -1.03 0.244 12.055 1 97.94 69 LYS B CA 1
ATOM 1669 C C . LYS B 1 69 ? -1.315 0.995 10.758 1 97.94 69 LYS B C 1
ATOM 1671 O O . LYS B 1 69 ? -1.611 2.191 10.781 1 97.94 69 LYS B O 1
ATOM 1676 N N . LEU B 1 70 ? -1.191 0.323 9.641 1 98.69 70 LEU B N 1
ATOM 1677 C CA . LEU B 1 70 ? -1.674 0.781 8.344 1 98.69 70 LEU B CA 1
ATOM 1678 C C . LEU B 1 70 ? -3.197 0.741 8.281 1 98.69 70 LEU B C 1
ATOM 1680 O O . LEU B 1 70 ? -3.807 -0.288 8.578 1 98.69 70 LEU B O 1
ATOM 1684 N N . VAL B 1 71 ? -3.836 1.827 7.824 1 98.19 71 VAL B N 1
ATOM 1685 C CA . VAL B 1 71 ? -5.293 1.829 7.922 1 98.19 71 VAL B CA 1
ATOM 1686 C C . VAL B 1 71 ? -5.902 2.033 6.535 1 98.19 71 VAL B C 1
ATOM 1688 O O . VAL B 1 71 ? -7.094 1.783 6.332 1 98.19 71 VAL B O 1
ATOM 1691 N N . ALA B 1 72 ? -5.156 2.451 5.625 1 98.56 72 ALA B N 1
ATOM 1692 C CA . ALA B 1 72 ? -5.676 2.68 4.277 1 98.56 72 ALA B CA 1
ATOM 1693 C C . ALA B 1 72 ? -4.543 2.809 3.268 1 98.56 72 ALA B C 1
ATOM 1695 O O . ALA B 1 72 ? -3.395 3.066 3.641 1 98.56 72 ALA B O 1
ATOM 1696 N N . VAL B 1 73 ? -4.824 2.588 2.039 1 98.88 73 VAL B N 1
ATOM 1697 C CA . VAL B 1 73 ? -3.941 2.789 0.894 1 98.88 73 VAL B CA 1
ATOM 1698 C C . VAL B 1 73 ? -4.688 3.543 -0.206 1 98.88 73 VAL B C 1
ATOM 1700 O O . VAL B 1 73 ? -5.848 3.248 -0.493 1 98.88 73 VAL B O 1
ATOM 1703 N N . THR B 1 74 ? -4.086 4.535 -0.769 1 98.75 74 THR B N 1
ATOM 1704 C CA . THR B 1 74 ? -4.691 5.203 -1.915 1 98.75 74 THR B CA 1
ATOM 1705 C C . THR B 1 74 ? -3.779 5.117 -3.135 1 98.75 74 THR B C 1
ATOM 1707 O O . THR B 1 74 ? -2.564 4.969 -2.998 1 98.7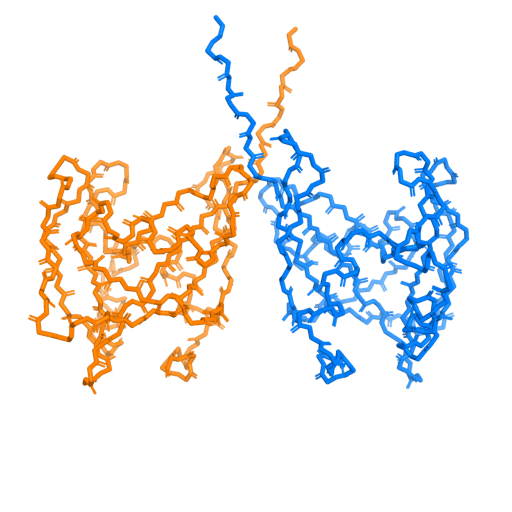5 74 THR B O 1
ATOM 1710 N N . ASN B 1 75 ? -4.328 5.078 -4.277 1 98.75 75 ASN B N 1
ATOM 1711 C CA . ASN B 1 75 ? -3.699 5.184 -5.59 1 98.75 75 ASN B CA 1
ATOM 1712 C C . ASN B 1 75 ? -3.768 6.609 -6.133 1 98.75 75 ASN B C 1
ATOM 1714 O O . ASN B 1 75 ? -4.844 7.094 -6.484 1 98.75 75 ASN B O 1
ATOM 1718 N N . ASP B 1 76 ? -2.617 7.32 -6.25 1 98.31 76 ASP B N 1
ATOM 1719 C CA . ASP B 1 76 ? -2.623 8.766 -6.477 1 98.31 76 ASP B CA 1
ATOM 1720 C C . ASP B 1 76 ? -1.84 9.125 -7.738 1 98.31 76 ASP B C 1
ATOM 1722 O O . ASP B 1 76 ? -0.61 9.203 -7.711 1 98.31 76 ASP B O 1
ATOM 1726 N N . VAL B 1 77 ? -2.541 9.375 -8.805 1 97.81 77 VAL B N 1
ATOM 1727 C CA . VAL B 1 77 ? -1.936 9.773 -10.078 1 97.81 77 VAL B CA 1
ATOM 1728 C C . VAL B 1 77 ? -1.965 11.297 -10.211 1 97.81 77 VAL B C 1
ATOM 1730 O O . VAL B 1 77 ? -3.008 11.875 -10.516 1 97.81 77 VAL B O 1
ATOM 1733 N N . PHE B 1 78 ? -0.823 11.938 -10.023 1 95.56 78 PHE B N 1
ATOM 1734 C CA . PHE B 1 78 ? -0.723 13.391 -10.094 1 95.56 78 PHE B CA 1
ATOM 1735 C C . PHE B 1 78 ? -0.562 13.852 -11.539 1 95.56 78 PHE B C 1
ATOM 1737 O O . PHE B 1 78 ? -1.059 14.914 -11.914 1 95.56 78 PHE B O 1
ATOM 1744 N N . SER B 1 79 ? 0.187 13.156 -12.273 1 95 79 SER B N 1
ATOM 1745 C CA . SER B 1 79 ? 0.456 13.398 -13.688 1 95 79 SER B CA 1
ATOM 1746 C C . SER B 1 79 ? 0.906 12.117 -14.391 1 95 79 SER B C 1
ATOM 1748 O O . SER B 1 79 ? 0.963 11.055 -13.773 1 95 79 SER B O 1
ATOM 1750 N N . ALA B 1 80 ? 1.248 12.188 -15.594 1 93.81 80 ALA B N 1
ATOM 1751 C CA . ALA B 1 80 ? 1.69 11.031 -16.359 1 93.81 80 ALA B CA 1
ATOM 1752 C C . ALA B 1 80 ? 3.006 10.477 -15.82 1 93.81 80 ALA B C 1
ATOM 1754 O O . ALA B 1 80 ? 3.295 9.289 -15.969 1 93.81 80 ALA B O 1
ATOM 1755 N N . SER B 1 81 ? 3.789 11.305 -15.18 1 94 81 SER B N 1
ATOM 1756 C CA . SER B 1 81 ? 5.109 10.875 -14.727 1 94 81 SER B CA 1
ATOM 1757 C C . SER B 1 81 ? 5.184 10.852 -13.203 1 94 81 SER B C 1
ATOM 1759 O O . SER B 1 81 ? 6.254 10.617 -12.633 1 94 81 SER B O 1
ATOM 1761 N N . ARG B 1 82 ? 4.086 11.172 -12.562 1 95.75 82 ARG B N 1
ATOM 1762 C CA . ARG B 1 82 ? 4.078 11.203 -11.102 1 95.75 82 ARG B CA 1
ATOM 1763 C C . ARG B 1 82 ? 2.904 10.406 -10.547 1 95.75 82 ARG B C 1
ATOM 1765 O O . ARG B 1 82 ? 1.764 10.875 -10.562 1 95.75 82 ARG B O 1
ATOM 1772 N N . HIS B 1 83 ? 3.166 9.273 -10.094 1 97.81 83 HIS B N 1
ATOM 1773 C CA . HIS B 1 83 ? 2.207 8.312 -9.555 1 97.81 83 HIS B CA 1
ATOM 1774 C C . HIS B 1 83 ? 2.688 7.738 -8.227 1 97.81 83 HIS B C 1
ATOM 1776 O O . HIS B 1 83 ? 3.834 7.297 -8.109 1 97.81 83 HIS B O 1
ATOM 1782 N N . TYR B 1 84 ? 1.785 7.902 -7.227 1 98.06 84 TYR B N 1
ATOM 1783 C CA . TYR B 1 84 ? 2.129 7.41 -5.898 1 98.06 84 TYR B CA 1
ATOM 1784 C C . TYR B 1 84 ? 1.088 6.41 -5.402 1 98.06 84 TYR B C 1
ATOM 1786 O O . TYR B 1 84 ? -0.104 6.559 -5.684 1 98.06 84 TYR B O 1
ATOM 1794 N N . VAL B 1 85 ? 1.555 5.398 -4.754 1 98.81 85 VAL B N 1
ATOM 1795 C CA . VAL B 1 85 ? 0.75 4.715 -3.744 1 98.81 85 VAL B CA 1
ATOM 1796 C C . VAL B 1 85 ? 1.033 5.309 -2.367 1 98.81 85 VAL B C 1
ATOM 1798 O O . VAL B 1 85 ? 2.188 5.371 -1.936 1 98.81 85 VAL B O 1
ATOM 1801 N N . THR B 1 86 ? 0.015 5.793 -1.703 1 98.88 86 THR B N 1
ATOM 1802 C CA . THR B 1 86 ? 0.196 6.398 -0.387 1 98.88 86 THR B CA 1
ATOM 1803 C C . THR B 1 86 ? -0.338 5.477 0.707 1 98.88 86 THR B C 1
ATOM 1805 O O . THR B 1 86 ? -1.474 5.004 0.629 1 98.88 86 THR B O 1
ATOM 1808 N N . LEU B 1 87 ? 0.484 5.148 1.644 1 98.94 87 LEU B N 1
ATOM 1809 C CA . LEU B 1 87 ? 0.129 4.359 2.816 1 98.94 87 LEU B CA 1
ATOM 1810 C C . LEU B 1 87 ? -0.239 5.262 3.99 1 98.94 87 LEU B C 1
ATOM 1812 O O . LEU B 1 87 ? 0.568 6.09 4.418 1 98.94 87 LEU B O 1
ATOM 1816 N N . PHE B 1 88 ? -1.459 5.184 4.48 1 98.94 88 PHE B N 1
ATOM 1817 C CA . PHE B 1 88 ? -1.904 5.953 5.637 1 98.94 88 PHE B CA 1
ATOM 1818 C C . PHE B 1 88 ? -1.71 5.16 6.922 1 98.94 88 PHE B C 1
ATOM 1820 O O . PHE B 1 88 ? -2.289 4.086 7.086 1 98.94 88 PHE B O 1
ATOM 1827 N N . VAL B 1 89 ? -0.941 5.688 7.801 1 98.88 89 VAL B N 1
ATOM 1828 C CA . VAL B 1 89 ? -0.556 4.996 9.023 1 98.88 89 VAL B CA 1
ATOM 1829 C C . VAL B 1 89 ? -1.137 5.723 10.234 1 98.88 89 VAL B C 1
ATOM 1831 O O . VAL B 1 89 ? -0.901 6.922 10.422 1 98.88 89 VAL B O 1
ATOM 1834 N N . LEU B 1 90 ? -1.847 5.012 11.039 1 98.75 90 LEU B N 1
ATOM 1835 C CA . LEU B 1 90 ? -2.367 5.566 12.289 1 98.75 90 LEU B CA 1
ATOM 1836 C C . LEU B 1 90 ? -1.264 5.68 13.336 1 98.75 90 LEU B C 1
ATOM 1838 O O . LEU B 1 90 ? -0.511 4.727 13.555 1 98.75 90 LEU B O 1
ATOM 1842 N N . CYS B 1 91 ? -1.208 6.848 13.898 1 98.69 91 CYS B N 1
ATOM 1843 C CA . CYS B 1 91 ? -0.176 7.125 14.891 1 98.69 91 CYS B CA 1
ATOM 1844 C C . CYS B 1 91 ? -0.776 7.762 16.141 1 98.69 91 CYS B C 1
ATOM 1846 O O . CYS B 1 91 ? -1.839 8.383 16.078 1 98.69 91 CYS B O 1
ATOM 1848 N N . ARG B 1 92 ? -0.003 7.598 17.203 1 97.25 92 ARG B N 1
ATOM 1849 C CA . ARG B 1 92 ? -0.342 8.258 18.453 1 97.25 92 ARG B CA 1
ATOM 1850 C C . ARG B 1 92 ? 0.88 8.945 19.062 1 97.25 92 ARG B C 1
ATOM 1852 O O . ARG B 1 92 ? 1.985 8.398 19.031 1 97.25 92 ARG B O 1
ATOM 1859 N N . ARG B 1 93 ? 0.66 10.094 19.641 1 98 93 ARG B N 1
ATOM 1860 C CA . ARG B 1 93 ? 1.755 10.773 20.312 1 98 93 ARG B CA 1
ATOM 1861 C C . ARG B 1 93 ? 2.236 9.977 21.516 1 98 93 ARG B C 1
ATOM 1863 O O . ARG B 1 93 ? 1.428 9.43 22.266 1 98 93 ARG B O 1
ATOM 1870 N N . VAL B 1 94 ? 3.535 9.883 21.703 1 97.56 94 VAL B N 1
ATOM 1871 C CA . VAL B 1 94 ? 4.109 9.258 22.891 1 97.56 94 VAL B CA 1
ATOM 1872 C C . VAL B 1 94 ? 3.781 10.094 24.125 1 97.56 94 VAL B C 1
ATOM 1874 O O . VAL B 1 94 ? 3.471 9.555 25.188 1 97.56 94 VAL B O 1
ATOM 1877 N N . ASP B 1 95 ? 3.936 11.391 24.016 1 96.75 95 ASP B N 1
ATOM 1878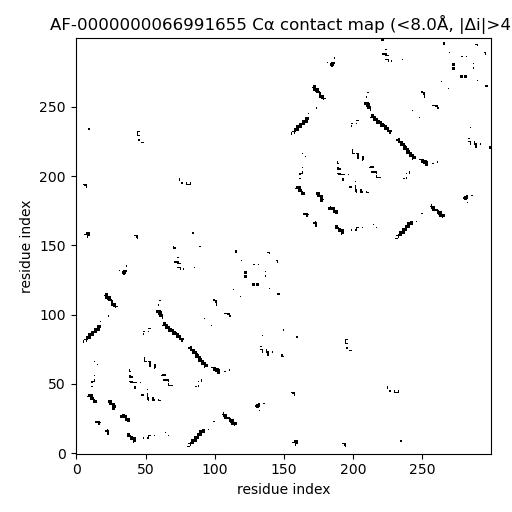 C CA . ASP B 1 95 ? 3.537 12.383 25 1 96.75 95 ASP B CA 1
ATOM 1879 C C . ASP B 1 95 ? 2.369 13.227 24.5 1 96.75 95 ASP B C 1
ATOM 1881 O O . ASP B 1 95 ? 2.555 14.117 23.672 1 96.75 95 ASP B O 1
ATOM 1885 N N . GLU B 1 96 ? 1.255 12.992 25.078 1 95.06 96 GLU B N 1
ATOM 1886 C CA . GLU B 1 96 ? 0.02 13.609 24.609 1 95.06 96 GLU B CA 1
ATOM 1887 C C . GLU B 1 96 ? 0.032 15.117 24.812 1 95.06 96 GLU B C 1
ATOM 1889 O O . GLU B 1 96 ? -0.769 15.844 24.219 1 95.06 96 GLU B O 1
ATOM 1894 N N . SER B 1 97 ? 0.824 15.578 25.641 1 95.56 97 SER B N 1
ATOM 1895 C CA . SER B 1 97 ? 0.864 17 25.922 1 95.56 97 SER B CA 1
ATOM 1896 C C . SER B 1 97 ? 1.661 17.75 24.859 1 95.56 97 SER B C 1
ATOM 1898 O O . SER B 1 97 ? 1.591 18.984 24.781 1 95.56 97 SER B O 1
ATOM 1900 N N . GLN B 1 98 ? 2.447 17.016 24.031 1 96.69 98 GLN B N 1
ATOM 1901 C CA . GLN B 1 98 ? 3.242 17.656 22.984 1 96.69 98 GLN B CA 1
ATOM 1902 C C . GLN B 1 98 ? 2.355 18.188 21.875 1 96.69 98 GLN B C 1
ATOM 1904 O O . GLN B 1 98 ? 1.398 17.531 21.453 1 96.69 98 GLN B O 1
ATOM 1909 N N . GLU B 1 99 ? 2.746 19.328 21.406 1 97.62 99 GLU B N 1
ATOM 1910 C CA . GLU B 1 99 ? 2.035 19.938 20.297 1 97.62 99 GLU B CA 1
ATOM 1911 C C . GLU B 1 99 ? 2.928 20.047 19.062 1 97.62 99 GLU B C 1
ATOM 1913 O O . GLU B 1 99 ? 4.141 20.234 19.188 1 97.62 99 GLU B O 1
ATOM 1918 N N . PRO B 1 100 ? 2.271 19.875 17.891 1 98.19 100 PRO B N 1
ATOM 1919 C CA . PRO B 1 100 ? 3.094 19.938 16.688 1 98.19 100 PRO B CA 1
ATOM 1920 C C . PRO B 1 100 ? 3.672 21.328 16.438 1 98.19 100 PRO B C 1
ATOM 1922 O O . PRO B 1 100 ? 3.014 22.328 16.719 1 98.19 100 PRO B O 1
ATOM 1925 N N . LYS B 1 101 ? 4.848 21.406 15.891 1 97.94 101 LYS B N 1
ATOM 1926 C CA . LYS B 1 101 ? 5.547 22.625 15.484 1 97.94 101 LYS B CA 1
ATOM 1927 C C . LYS B 1 101 ? 5.949 22.562 14.008 1 97.94 101 LYS B C 1
ATOM 1929 O O . LYS B 1 101 ? 6.105 21.469 13.453 1 97.94 101 LYS B O 1
ATOM 1934 N N . VAL B 1 102 ? 6.117 23.688 13.438 1 97.81 102 VAL B N 1
ATOM 1935 C CA . VAL B 1 102 ? 6.605 23.734 12.062 1 97.81 102 VAL B CA 1
ATOM 1936 C C . VAL B 1 102 ? 8.125 23.578 12.047 1 97.81 102 VAL B C 1
ATOM 1938 O O . VAL B 1 102 ? 8.859 24.547 12.266 1 97.81 102 VAL B O 1
ATOM 1941 N N . MET B 1 103 ? 8.578 22.391 11.68 1 98 103 MET B N 1
ATOM 1942 C CA . MET B 1 103 ? 10.016 22.109 11.711 1 98 103 MET B CA 1
ATOM 1943 C C . MET B 1 103 ? 10.656 22.422 10.359 1 98 103 MET B C 1
ATOM 1945 O O . MET B 1 103 ? 11.875 22.578 10.273 1 98 103 MET B O 1
ATOM 1949 N N . GLU B 1 104 ? 9.836 22.406 9.281 1 96 104 GLU B N 1
ATOM 1950 C CA . GLU B 1 104 ? 10.273 22.719 7.926 1 96 104 GLU B CA 1
ATOM 1951 C C . GLU B 1 104 ? 9.445 23.844 7.316 1 96 104 GLU B C 1
ATOM 1953 O O . GLU B 1 104 ? 8.641 23.609 6.406 1 96 104 GLU B O 1
ATOM 1958 N N . PRO B 1 105 ? 9.703 25.047 7.688 1 94.5 105 PRO B N 1
ATOM 1959 C CA . PRO B 1 105 ? 8.859 26.188 7.316 1 94.5 105 PRO B CA 1
ATOM 1960 C C . PRO B 1 105 ? 8.828 26.422 5.809 1 94.5 105 PRO B C 1
ATOM 1962 O O . PRO B 1 105 ? 7.891 27.047 5.297 1 94.5 105 PRO B O 1
ATOM 1965 N N . GLU B 1 106 ? 9.766 25.953 5.102 1 92.88 106 GLU B N 1
ATOM 1966 C CA . GLU B 1 106 ? 9.797 26.141 3.654 1 92.88 106 GLU B CA 1
ATOM 1967 C C . GLU B 1 106 ? 8.914 25.125 2.941 1 92.88 106 GLU B C 1
ATOM 1969 O O . GLU B 1 106 ? 8.555 25.312 1.776 1 92.88 106 GLU B O 1
ATOM 1974 N N . LYS B 1 107 ? 8.523 24.078 3.619 1 92.06 107 LYS B N 1
ATOM 1975 C CA . LYS B 1 107 ? 7.785 22.984 2.986 1 92.06 107 LYS B CA 1
ATOM 1976 C C . LYS B 1 107 ? 6.352 22.922 3.5 1 92.06 107 LYS B C 1
ATOM 1978 O O . LYS B 1 107 ? 5.453 22.453 2.795 1 92.06 107 LYS B O 1
ATOM 1983 N N . CYS B 1 108 ? 6.203 23.344 4.746 1 92.5 108 CYS B N 1
ATOM 1984 C CA . CYS B 1 108 ? 4.898 23.156 5.367 1 92.5 108 CYS B CA 1
ATOM 1985 C C . CYS B 1 108 ? 4.477 24.406 6.137 1 92.5 108 CYS B C 1
ATOM 1987 O O . CYS B 1 108 ? 5.305 25.031 6.793 1 92.5 108 CYS B O 1
ATOM 1989 N N . GLY B 1 109 ? 3.119 24.766 6.031 1 93.31 109 GLY B N 1
ATOM 1990 C CA . GLY B 1 109 ? 2.539 25.781 6.898 1 93.31 109 GLY B CA 1
ATOM 1991 C C . GLY B 1 109 ? 2.238 25.266 8.297 1 93.31 109 GLY B C 1
ATOM 1992 O O . GLY B 1 109 ? 2.717 24.203 8.688 1 93.31 109 GLY B O 1
ATOM 1993 N N . PRO B 1 110 ? 1.521 26.047 8.984 1 95.12 110 PRO B N 1
ATOM 1994 C CA . PRO B 1 110 ? 1.218 25.656 10.367 1 95.12 110 PRO B CA 1
ATOM 1995 C C . PRO B 1 110 ? 0.441 24.344 10.445 1 95.12 110 PRO B C 1
ATOM 1997 O O . PRO B 1 110 ? -0.4 24.062 9.586 1 95.12 110 PRO B O 1
ATOM 2000 N N . TRP B 1 111 ? 0.771 23.578 11.469 1 97.56 111 TRP B N 1
ATOM 2001 C CA . TRP B 1 111 ? 0.037 22.359 11.773 1 97.56 111 TRP B CA 1
ATOM 2002 C C . TRP B 1 111 ? -1.141 22.641 12.703 1 97.56 111 TRP B C 1
ATOM 2004 O O . TRP B 1 111 ? -1.012 23.406 13.656 1 97.56 111 TRP B O 1
ATOM 2014 N N . CYS B 1 112 ? -2.291 22.047 12.391 1 96.38 112 CYS B N 1
ATOM 2015 C CA . CYS B 1 112 ? -3.498 22.219 13.188 1 96.38 112 CYS B CA 1
ATOM 2016 C C . CYS B 1 112 ? -4.207 20.891 13.414 1 96.38 112 CYS B C 1
ATOM 2018 O O . CYS B 1 112 ? -3.969 19.922 12.688 1 96.38 112 CYS B O 1
ATOM 2020 N N . TRP B 1 113 ? -4.973 20.844 14.484 1 97.56 113 TRP B N 1
ATOM 2021 C CA . TR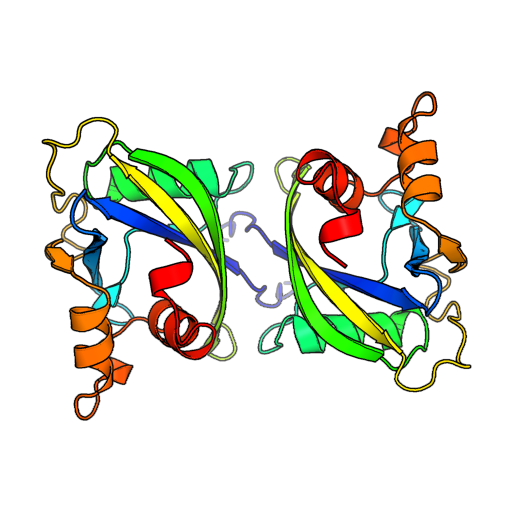P B 1 113 ? -5.855 19.719 14.742 1 97.56 113 TRP B CA 1
ATOM 2022 C C . TRP B 1 113 ? -7.172 19.875 13.984 1 97.56 113 TRP B C 1
ATOM 2024 O O . TRP B 1 113 ? -7.871 20.875 14.141 1 97.56 113 TRP B O 1
ATOM 2034 N N . LYS B 1 114 ? -7.473 18.906 13.156 1 96.75 114 LYS B N 1
ATOM 2035 C CA . LYS B 1 114 ? -8.711 18.938 12.383 1 96.75 114 LYS B CA 1
ATOM 2036 C C . LYS B 1 114 ? -9.516 17.656 12.594 1 96.75 114 LYS B C 1
ATOM 2038 O O . LYS B 1 114 ? -8.945 16.562 12.664 1 96.75 114 LYS B O 1
ATOM 2043 N N . SER B 1 115 ? -10.859 17.812 12.758 1 96.75 115 SER B N 1
ATOM 2044 C CA . SER B 1 115 ? -11.727 16.641 12.742 1 96.75 115 SER B CA 1
ATOM 2045 C C . SER B 1 115 ? -12.016 16.188 11.32 1 96.75 115 SER B C 1
ATOM 2047 O O . SER B 1 115 ? -11.82 16.953 10.367 1 96.75 115 SER B O 1
ATOM 2049 N N . TRP B 1 116 ? -12.469 14.938 11.211 1 96.31 116 TRP B N 1
ATOM 2050 C CA . TRP B 1 116 ? -12.883 14.469 9.891 1 96.31 116 TRP B CA 1
ATOM 2051 C C . TRP B 1 116 ? -14.023 15.32 9.344 1 96.31 116 TRP B C 1
ATOM 2053 O O . TRP B 1 116 ? -14.117 15.547 8.133 1 96.31 116 TRP B O 1
ATOM 2063 N N . SER B 1 117 ? -14.867 15.781 10.266 1 94.75 117 SER B N 1
ATOM 2064 C CA . SER B 1 117 ? -15.938 16.688 9.852 1 94.75 117 SER B CA 1
ATOM 2065 C C . SER B 1 117 ? -15.375 17.969 9.242 1 94.75 117 SER B C 1
ATOM 2067 O O . SER B 1 117 ? -15.898 18.469 8.242 1 94.75 117 SER B O 1
ATOM 2069 N N . ASP B 1 118 ? -14.352 18.531 9.836 1 93.62 118 ASP B N 1
ATOM 2070 C CA . ASP B 1 118 ? -13.68 19.703 9.289 1 93.62 118 ASP B CA 1
ATOM 2071 C C . ASP B 1 118 ? -13.148 19.422 7.887 1 93.62 118 ASP B C 1
ATOM 2073 O O . ASP B 1 118 ? -13.328 20.234 6.98 1 93.62 118 ASP B O 1
ATOM 2077 N N . VAL B 1 119 ? -12.508 18.328 7.723 1 93.75 119 VAL B N 1
ATOM 2078 C CA . VAL B 1 119 ? -11.875 17.969 6.457 1 93.75 119 VAL B CA 1
ATOM 2079 C C . VAL B 1 119 ? -12.938 17.781 5.375 1 93.75 119 VAL B C 1
ATOM 2081 O O . VAL B 1 119 ? -12.789 18.297 4.266 1 93.75 119 VAL B O 1
ATOM 2084 N N . LYS B 1 120 ? -13.961 17.078 5.688 1 93.12 120 LYS B N 1
ATOM 2085 C CA . LYS B 1 120 ? -15.055 16.844 4.75 1 93.12 120 LYS B CA 1
ATOM 2086 C C . LYS B 1 120 ? -15.734 18.172 4.367 1 93.12 120 LYS B C 1
ATOM 2088 O O . LYS B 1 120 ? -16.188 18.328 3.23 1 93.12 120 LYS B O 1
ATOM 2093 N N . ALA B 1 121 ? -15.805 19.062 5.324 1 91.5 121 ALA B N 1
ATOM 2094 C CA . ALA B 1 121 ? -16.406 20.375 5.059 1 91.5 121 ALA B CA 1
ATOM 2095 C C . ALA B 1 121 ? -15.594 21.141 4.023 1 91.5 121 ALA B C 1
ATOM 2097 O O . ALA B 1 121 ? -16.156 21.906 3.234 1 91.5 121 ALA B O 1
ATOM 2098 N N . VAL B 1 122 ? -14.305 20.938 4.02 1 89 122 VAL B N 1
ATOM 2099 C CA . VAL B 1 122 ? -13.445 21.594 3.037 1 89 122 VAL B CA 1
ATOM 2100 C C . VAL B 1 122 ? -13.82 21.125 1.631 1 89 122 VAL B C 1
ATOM 2102 O O . VAL B 1 122 ? -13.906 21.938 0.705 1 89 122 VAL B O 1
ATOM 2105 N N . ILE B 1 123 ? -14.078 19.828 1.423 1 85.25 123 ILE B N 1
ATOM 2106 C CA . ILE B 1 123 ? -14.422 19.25 0.13 1 85.25 123 ILE B CA 1
ATOM 2107 C C . ILE B 1 123 ? -15.789 19.766 -0.322 1 85.25 123 ILE B C 1
ATOM 2109 O O . ILE B 1 123 ? -16.031 19.922 -1.521 1 85.25 123 ILE B O 1
ATOM 2113 N N . ALA B 1 124 ? -16.672 19.906 0.664 1 84.25 124 ALA B N 1
ATOM 2114 C CA . ALA B 1 124 ? -18.031 20.297 0.363 1 84.25 124 ALA B CA 1
ATOM 2115 C C . ALA B 1 124 ? -18.094 21.719 -0.19 1 84.25 124 ALA B C 1
ATOM 2117 O O . ALA B 1 124 ? -19.047 22.078 -0.874 1 84.25 124 ALA B O 1
ATOM 2118 N N . ASP B 1 125 ? -17.125 22.438 0.079 1 83.81 125 ASP B N 1
ATOM 2119 C CA . ASP B 1 125 ? -17.078 23.812 -0.418 1 83.81 125 ASP B CA 1
ATOM 2120 C C . ASP B 1 125 ? -16.719 23.844 -1.903 1 83.81 125 ASP B C 1
ATOM 2122 O O . ASP B 1 125 ? -16.125 22.891 -2.428 1 83.81 125 ASP B O 1
ATOM 2126 N N . GLU B 1 126 ? -17.219 24.891 -2.582 1 79.12 126 GLU B N 1
ATOM 2127 C CA . GLU B 1 126 ? -16.859 25.047 -3.984 1 79.12 126 GLU B CA 1
ATOM 2128 C C . GLU B 1 126 ? -15.344 25.062 -4.16 1 79.12 126 GLU B C 1
ATOM 2130 O O . GLU B 1 126 ? -14.633 25.828 -3.5 1 79.12 126 GLU B O 1
ATOM 2135 N N . GLY B 1 127 ? -14.844 24.234 -4.965 1 83.06 127 GLY B N 1
ATOM 2136 C CA . GLY B 1 127 ? -13.422 24.125 -5.219 1 83.06 127 GLY B CA 1
ATOM 2137 C C . GLY B 1 127 ? -12.664 23.438 -4.098 1 83.06 127 GLY B C 1
ATOM 2138 O O . GLY B 1 127 ? -11.445 23.578 -3.982 1 83.06 127 GLY B O 1
ATOM 2139 N N . GLY B 1 128 ? -13.461 22.812 -3.215 1 83.38 128 GLY B N 1
ATOM 2140 C CA . GLY B 1 128 ? -12.875 22.203 -2.025 1 83.38 128 GLY B CA 1
ATOM 2141 C C . GLY B 1 128 ? -11.852 21.125 -2.338 1 83.38 128 GLY B C 1
ATOM 2142 O O . GLY B 1 128 ? -10.891 20.953 -1.592 1 83.38 128 GLY B O 1
ATOM 2143 N N . ASP B 1 129 ? -12.023 20.453 -3.455 1 83.75 129 ASP B N 1
ATOM 2144 C CA . ASP B 1 129 ? -11.094 19.406 -3.838 1 83.75 129 ASP B CA 1
ATOM 2145 C C . ASP B 1 129 ? -9.703 19.969 -4.098 1 83.75 129 ASP B C 1
ATOM 2147 O O . ASP B 1 129 ? -8.703 19.266 -3.939 1 83.75 129 ASP B O 1
ATOM 2151 N N . GLN B 1 130 ? -9.656 21.234 -4.395 1 88.75 130 GLN B N 1
ATOM 2152 C CA . GLN B 1 130 ? -8.359 21.859 -4.688 1 88.75 130 GLN B CA 1
ATOM 2153 C C . GLN B 1 130 ? -7.645 22.266 -3.402 1 88.75 130 GLN B C 1
ATOM 2155 O O . GLN B 1 130 ? -6.469 22.641 -3.436 1 88.75 130 GLN B O 1
ATOM 2160 N N . LYS B 1 131 ? -8.352 22.141 -2.346 1 92.56 131 LYS B N 1
ATOM 2161 C CA . LYS B 1 131 ? -7.797 22.594 -1.073 1 92.56 131 LYS B CA 1
ATOM 2162 C C . LYS B 1 131 ? -7.188 21.422 -0.295 1 92.56 131 LYS B C 1
ATOM 2164 O O . LYS B 1 131 ? -6.582 21.625 0.76 1 92.56 131 LYS B O 1
ATOM 2169 N N . LEU B 1 132 ? -7.363 20.266 -0.865 1 95.38 132 LEU B N 1
ATOM 2170 C CA . LEU B 1 132 ? -6.816 19.078 -0.223 1 95.38 132 LEU B CA 1
ATOM 2171 C C . LEU B 1 132 ? -5.809 18.391 -1.135 1 95.38 132 LEU B C 1
ATOM 2173 O O . LEU B 1 132 ? -6.008 18.328 -2.35 1 95.38 132 LEU B O 1
ATOM 2177 N N . PHE B 1 133 ? -4.723 17.938 -0.526 1 96 133 PHE B N 1
ATOM 2178 C CA . PHE B 1 133 ? -3.756 17.141 -1.263 1 96 133 PHE B CA 1
ATOM 2179 C C . PHE B 1 133 ? -4.418 15.883 -1.831 1 96 133 PHE B C 1
ATOM 2181 O O . PHE B 1 133 ? -5.27 15.273 -1.181 1 96 133 PHE B O 1
ATOM 2188 N N . LEU B 1 134 ? -4.066 15.469 -2.986 1 96.62 134 LEU B N 1
ATOM 2189 C CA . LEU B 1 134 ? -4.754 14.438 -3.76 1 96.62 134 LEU B CA 1
ATOM 2190 C C . LEU B 1 134 ? -4.926 13.164 -2.938 1 96.62 134 LEU B C 1
ATOM 2192 O O . LEU B 1 134 ? -6.004 12.562 -2.93 1 96.62 134 LEU B O 1
ATOM 2196 N N . PRO B 1 135 ? -3.871 12.664 -2.193 1 98.06 135 PRO B N 1
ATOM 2197 C CA . PRO B 1 135 ? -4.059 11.445 -1.401 1 98.06 135 PRO B CA 1
ATOM 2198 C C . PRO B 1 135 ? -5.168 11.586 -0.361 1 98.06 135 PRO B C 1
ATOM 2200 O O . PRO B 1 135 ? -5.84 10.609 -0.035 1 98.06 135 PRO B O 1
ATOM 2203 N N . VAL B 1 136 ? -5.316 12.773 0.171 1 97.5 136 VAL B N 1
ATOM 2204 C CA . VAL B 1 136 ? -6.383 12.992 1.142 1 97.5 136 VAL B CA 1
ATOM 2205 C C . VAL B 1 136 ? -7.742 12.898 0.448 1 97.5 136 VAL B C 1
ATOM 2207 O O . VAL B 1 136 ? -8.664 12.266 0.967 1 97.5 136 VAL B O 1
ATOM 2210 N N . ILE B 1 137 ? -7.855 13.516 -0.713 1 96.19 137 ILE B N 1
ATOM 2211 C CA . ILE B 1 137 ? -9.086 13.461 -1.495 1 96.19 137 ILE B CA 1
ATOM 2212 C C . ILE B 1 137 ? -9.445 12 -1.785 1 96.19 137 ILE B C 1
ATOM 2214 O O . ILE B 1 137 ? -10.586 11.586 -1.57 1 96.19 137 ILE B O 1
ATOM 2218 N N . ASN B 1 138 ? -8.484 11.266 -2.264 1 97.56 138 ASN B N 1
ATOM 2219 C CA . ASN B 1 138 ? -8.734 9.867 -2.629 1 97.56 138 ASN B CA 1
ATOM 2220 C C . ASN B 1 138 ? -9.07 9.023 -1.407 1 97.56 138 ASN B C 1
ATOM 2222 O O . ASN B 1 138 ? -9.867 8.086 -1.498 1 97.56 138 ASN B O 1
ATOM 2226 N N . LEU B 1 139 ? -8.43 9.344 -0.3 1 97.81 139 LEU B N 1
ATOM 2227 C CA . LEU B 1 139 ? -8.766 8.648 0.938 1 97.81 139 LEU B CA 1
ATOM 2228 C C . LEU B 1 139 ? -10.242 8.789 1.266 1 97.81 139 LEU B C 1
ATOM 2230 O O . LEU B 1 139 ? -10.914 7.801 1.563 1 97.81 139 LEU B O 1
ATOM 2234 N N . LEU B 1 140 ? -10.727 9.984 1.202 1 96.06 140 LEU B N 1
ATOM 2235 C CA . LEU B 1 140 ? -12.117 10.258 1.54 1 96.06 140 LEU B CA 1
ATOM 2236 C C . LEU B 1 140 ? -13.062 9.609 0.535 1 96.06 140 LEU B C 1
ATOM 2238 O O . LEU B 1 140 ? -14.133 9.117 0.908 1 96.06 140 LEU B O 1
ATOM 2242 N N . LYS B 1 141 ? -12.695 9.633 -0.729 1 94.88 141 LYS B N 1
ATOM 2243 C CA . LYS B 1 141 ? -13.516 9.008 -1.766 1 94.88 141 LYS B CA 1
ATOM 2244 C C . LYS B 1 141 ? -13.586 7.496 -1.571 1 94.88 141 LYS B C 1
ATOM 2246 O O . LYS B 1 141 ? -14.664 6.906 -1.687 1 94.88 141 LYS B O 1
ATOM 2251 N N . ASP B 1 142 ? -12.438 6.898 -1.291 1 96.56 142 ASP B N 1
ATOM 2252 C CA . ASP B 1 142 ? -12.359 5.445 -1.157 1 96.56 142 ASP B CA 1
ATOM 2253 C C . ASP B 1 142 ? -13.031 4.977 0.133 1 96.56 142 ASP B C 1
ATOM 2255 O O . ASP B 1 142 ? -13.477 3.828 0.225 1 96.56 142 ASP B O 1
ATOM 2259 N N . HIS B 1 143 ? -13.031 5.859 1.115 1 96.81 143 HIS B N 1
ATOM 2260 C CA . HIS B 1 143 ? -13.578 5.52 2.424 1 96.81 143 HIS B CA 1
ATOM 2261 C C . HIS B 1 143 ? -14.555 6.59 2.91 1 96.81 143 HIS B C 1
ATOM 2263 O O . HIS B 1 143 ? -14.227 7.371 3.803 1 96.81 143 HIS B O 1
ATOM 2269 N N . PRO B 1 144 ? -15.75 6.559 2.447 1 94.25 144 PRO B N 1
ATOM 2270 C CA . PRO B 1 144 ? -16.734 7.551 2.891 1 94.25 144 PRO B CA 1
ATOM 2271 C C . PRO B 1 144 ? -16.938 7.543 4.402 1 94.25 144 PRO B C 1
ATOM 2273 O O . PRO B 1 144 ? -17.281 8.57 4.988 1 94.25 144 PRO B O 1
ATOM 2276 N N . ASP B 1 145 ? -16.766 6.375 5.02 1 96.12 145 ASP B N 1
ATOM 2277 C CA . ASP B 1 145 ? -16.812 6.258 6.473 1 96.12 145 ASP B CA 1
ATOM 2278 C C . ASP B 1 145 ? -15.414 6.27 7.07 1 96.12 145 ASP B C 1
ATOM 2280 O O . ASP B 1 145 ? -15.062 5.391 7.863 1 96.12 145 ASP B O 1
ATOM 2284 N N . VAL B 1 146 ? -14.656 7.25 6.754 1 96.25 146 VAL B N 1
ATOM 2285 C CA . VAL B 1 146 ? -13.234 7.312 7.055 1 96.25 146 VAL B CA 1
ATOM 2286 C C . VAL B 1 146 ? -13.023 7.316 8.57 1 96.25 146 VAL B C 1
ATOM 2288 O O . VAL B 1 146 ? -12 6.824 9.055 1 96.25 146 VAL B O 1
ATOM 2291 N N . GLU B 1 147 ? -13.922 7.812 9.352 1 94.38 147 GLU B N 1
ATOM 2292 C CA . GLU B 1 147 ? -13.82 7.84 10.812 1 94.38 147 GLU B CA 1
ATOM 2293 C C . GLU B 1 147 ? -13.648 6.434 11.375 1 94.38 147 GLU B C 1
ATOM 2295 O O . GLU B 1 147 ? -13.078 6.258 12.453 1 94.38 147 GLU B O 1
ATOM 2300 N N . SER B 1 148 ? -14.133 5.469 10.633 1 94 148 SER B N 1
ATOM 2301 C CA . SER B 1 148 ? -14.102 4.09 11.109 1 94 148 SER B CA 1
ATOM 2302 C C . SER B 1 148 ? -12.703 3.496 10.984 1 94 148 SER B C 1
ATOM 2304 O O . SER B 1 148 ? -12.414 2.449 11.57 1 94 148 SER B O 1
ATOM 2306 N N . LEU B 1 149 ? -11.852 4.137 10.211 1 92.5 149 LEU B N 1
ATOM 2307 C CA . LEU B 1 149 ? -10.5 3.633 9.984 1 92.5 149 LEU B CA 1
ATOM 2308 C C . LEU B 1 149 ? -9.609 3.896 11.195 1 92.5 149 LEU B C 1
ATOM 2310 O O . LEU B 1 149 ? -8.547 3.285 11.328 1 92.5 149 LEU B O 1
ATOM 2314 N N . VAL B 1 150 ? -10 4.926 12.039 1 88.38 150 VAL B N 1
ATOM 2315 C CA . VAL B 1 150 ? -9.094 5.418 13.07 1 88.38 150 VAL B CA 1
ATOM 2316 C C . VAL B 1 150 ? -9.727 5.242 14.445 1 88.38 150 VAL B C 1
ATOM 2318 O O . VAL B 1 150 ? -10.953 5.266 14.578 1 88.38 150 VAL B O 1
#

Sequence (300 aa):
MTIQSPAVRVGVAALVKDAQGRLVMGVRKGHGAGQWQFPGGHLEMGESYLACAERETLEETGLVVRAEKLVAVTNDVFSASRHYVTLFVLCRRVDESQEPKVMEPEKCGPWCWKSWSDVKAVIADEGGDQKLFLPVINLLKDHPDVESLVMTIQSPAVRVGVAALVKDAQGRLVMGVRKGHGAGQWQFPGGHLEMGESYLACAERETLEETGLVVRAEKLVAVTNDVFSASRHYVTLFVLCRRVDESQEPKVMEPEKCGPWCWKSWSDVKAVIADEGGDQKLFLPVINLLKDHPDVESLV

InterPro domains:
  IPR000086 NUDIX hydrolase domain [PF00293] (9-121)
  IPR000086 NUDIX hydrolase domain [PS51462] (7-138)
  IPR015797 NUDIX hydrolase-like domain superfamily [SSF55811] (6-126)
  IPR020084 NUDIX hydrolase, conserved site [PS00893] (41-62)
  IPR020476 NUDIX hydrolase [PR00502] (36-50)
  IPR020476 NUDIX hydrolase [PR00502] (50-65)

Organism: NCBI:txid100816

Radius of gyration: 20.37 Å; Cα contacts (8 Å, |Δi|>4): 669; chains: 2; bounding box: 43×54×48 Å